Protein AF-0000000079569794 (afdb_homodimer)

Nearest PDB structures (foldseek):
  5x3t-assembly1_H  TM=7.660E-01  e=1.584E-04  Mycobacterium tuberculosis H37Rv
  5k8j-assembly1_B  TM=7.707E-01  e=2.261E-03  Caulobacter vibrioides CB15
  4xgq-assembly2_G  TM=6.512E-01  e=1.766E-03  Mycobacterium tuberculosis H37Rv
  1o4w-assembly1_A-2  TM=5.897E-01  e=1.467E-03  Archaeoglobus fulgidus
  4xgr-assembly1_A  TM=6.894E-01  e=8.281E-03  Mycobacterium tuberculosis H37Rv

Solvent-accessible surface area (backbone atoms only — not comparable to full-atom values): 13847 Å² total; per-residue (Å²): 134,69,36,29,30,43,35,42,68,39,50,39,16,57,71,34,78,87,36,92,48,13,66,38,35,49,57,50,58,72,74,47,70,40,31,30,45,33,33,73,35,46,47,45,40,36,31,51,36,28,64,78,68,42,50,43,56,60,32,26,50,51,46,38,55,52,57,65,36,89,41,39,40,82,42,54,40,68,60,53,55,45,76,53,89,43,75,85,45,86,46,40,84,41,44,64,55,51,48,48,33,51,49,17,47,76,72,65,26,21,20,29,35,83,52,65,68,58,29,68,76,33,65,91,34,33,42,65,62,63,87,120,135,70,37,29,28,44,35,42,67,40,49,39,16,56,71,35,77,87,36,93,48,14,66,39,36,50,57,51,58,72,74,48,74,38,32,28,45,31,33,74,33,46,48,47,40,37,30,51,37,29,63,78,69,42,51,43,57,60,32,25,50,50,46,38,54,53,55,65,37,88,41,39,40,84,43,56,40,66,60,52,56,46,77,53,88,42,75,84,44,85,46,41,83,41,45,64,56,52,47,48,33,50,46,18,47,76,72,65,26,21,20,29,34,81,51,65,67,57,28,67,77,33,64,91,34,33,41,62,62,62,86,118

Radius of gyration: 18.26 Å; Cα contacts (8 Å, |Δi|>4): 468; chains: 2; bounding box: 38×55×42 Å

Structure (mmCIF, N/CA/C/O backbone):
data_AF-0000000079569794-model_v1
#
loop_
_entity.id
_entity.type
_entity.pdbx_description
1 polymer 'Ribonuclease VapC'
#
loop_
_atom_site.group_PDB
_atom_site.id
_atom_site.type_symbol
_atom_site.label_atom_id
_atom_site.label_alt_id
_atom_site.label_comp_id
_atom_site.label_asym_id
_atom_site.label_entity_id
_atom_site.label_seq_id
_atom_site.pdbx_PDB_ins_code
_atom_site.Cartn_x
_atom_site.Cartn_y
_atom_site.Cartn_z
_atom_site.occupancy
_atom_site.B_iso_or_equiv
_atom_site.auth_seq_id
_atom_site.auth_comp_id
_atom_site.auth_asym_id
_atom_site.auth_atom_id
_atom_site.pdbx_PDB_model_num
ATOM 1 N N . MET A 1 1 ? -5.207 12.109 23.047 1 76.62 1 MET A N 1
ATOM 2 C CA . MET A 1 1 ? -5.305 12.828 21.781 1 76.62 1 MET A CA 1
ATOM 3 C C . MET A 1 1 ? -5.281 11.867 20.609 1 76.62 1 MET A C 1
ATOM 5 O O . MET A 1 1 ? -4.633 10.812 20.672 1 76.62 1 MET A O 1
ATOM 9 N N . THR A 1 2 ? -6.141 12.016 19.609 1 91.06 2 THR A N 1
ATOM 10 C CA . THR A 1 2 ? -6.387 11.102 18.5 1 91.06 2 THR A CA 1
ATOM 11 C C . THR A 1 2 ? -5.297 11.234 17.438 1 91.06 2 THR A C 1
ATOM 13 O O . THR A 1 2 ? -4.93 12.352 17.062 1 91.06 2 THR A O 1
ATOM 16 N N . THR A 1 3 ? -4.625 10.188 17.203 1 97.06 3 THR A N 1
ATOM 17 C CA . THR A 1 3 ? -3.607 10.18 16.156 1 97.06 3 THR A CA 1
ATOM 18 C C . THR A 1 3 ? -4.25 10.242 14.773 1 97.06 3 THR A C 1
ATOM 20 O O . THR A 1 3 ? -5.254 9.578 14.516 1 97.06 3 THR A O 1
ATOM 23 N N . ALA A 1 4 ? -3.715 11.062 13.914 1 97.81 4 ALA A N 1
ATOM 24 C CA . ALA A 1 4 ? -4.254 11.227 12.562 1 97.81 4 ALA A CA 1
ATOM 25 C C . ALA A 1 4 ? -3.344 10.578 11.523 1 97.81 4 ALA A C 1
ATOM 27 O O . ALA A 1 4 ? -2.178 10.953 11.391 1 97.81 4 ALA A O 1
ATOM 28 N N . LEU A 1 5 ? -3.869 9.633 10.844 1 98.56 5 LEU A N 1
ATOM 29 C CA . LEU A 1 5 ? -3.162 9.031 9.719 1 98.56 5 LEU A CA 1
ATOM 30 C C . LEU A 1 5 ? -3.199 9.953 8.5 1 98.56 5 LEU A C 1
ATOM 32 O O . LEU A 1 5 ? -4.277 10.352 8.047 1 98.56 5 LEU A O 1
ATOM 36 N N . LEU A 1 6 ? -2 10.32 8.016 1 98.5 6 LEU A N 1
ATOM 37 C CA . LEU A 1 6 ? -1.948 11.188 6.84 1 98.5 6 LEU A CA 1
ATOM 38 C C . LEU A 1 6 ? -2.32 10.414 5.578 1 98.5 6 LEU A C 1
ATOM 40 O O . LEU A 1 6 ? -1.82 9.305 5.352 1 98.5 6 LEU A O 1
ATOM 44 N N . ASP A 1 7 ? -3.219 10.969 4.785 1 98.06 7 ASP A N 1
ATOM 45 C CA . ASP A 1 7 ? -3.287 10.383 3.449 1 98.06 7 ASP A CA 1
ATOM 46 C C . ASP A 1 7 ? -2.119 10.852 2.584 1 98.06 7 ASP A C 1
ATOM 48 O O . ASP A 1 7 ? -1.29 11.648 3.027 1 98.06 7 ASP A O 1
ATOM 52 N N . ALA A 1 8 ? -2.062 10.359 1.368 1 98 8 ALA A N 1
ATOM 53 C CA . ALA A 1 8 ? -0.905 10.594 0.509 1 98 8 ALA A CA 1
ATOM 54 C C . ALA A 1 8 ? -0.766 12.078 0.169 1 98 8 ALA A C 1
ATOM 56 O O . ALA A 1 8 ? 0.329 12.633 0.246 1 98 8 ALA A O 1
ATOM 57 N N . ASN A 1 9 ? -1.883 12.727 -0.151 1 97.38 9 ASN A N 1
ATOM 58 C CA . ASN A 1 9 ? -1.85 14.125 -0.559 1 97.38 9 ASN A CA 1
ATOM 59 C C . ASN A 1 9 ? -1.386 15.031 0.579 1 97.38 9 ASN A C 1
ATOM 61 O O . ASN A 1 9 ? -0.651 15.992 0.353 1 97.38 9 ASN A O 1
ATOM 65 N N . VAL A 1 10 ? -1.808 14.719 1.78 1 97.94 10 VAL A N 1
ATOM 66 C CA . VAL A 1 10 ? -1.383 15.5 2.938 1 97.94 10 VAL A CA 1
ATOM 67 C C . VAL A 1 10 ? 0.115 15.312 3.166 1 97.94 10 VAL A C 1
ATOM 69 O O . VAL A 1 10 ? 0.842 16.281 3.398 1 97.94 10 VAL A O 1
ATOM 72 N N . LEU A 1 11 ? 0.569 14.086 3.092 1 98.44 11 LEU A N 1
ATOM 73 C CA . LEU A 1 11 ? 1.987 13.805 3.285 1 98.44 11 LEU A CA 1
ATOM 74 C C . LEU A 1 11 ? 2.83 14.508 2.227 1 98.44 11 LEU A C 1
ATOM 76 O O . LEU A 1 11 ? 3.855 15.109 2.547 1 98.44 11 LEU A O 1
ATOM 80 N N . ILE A 1 12 ? 2.422 14.422 0.992 1 98.38 12 ILE A N 1
ATOM 81 C CA . ILE A 1 12 ? 3.131 15.086 -0.1 1 98.38 12 ILE A CA 1
ATOM 82 C C . ILE A 1 12 ? 3.107 16.594 0.111 1 98.38 12 ILE A C 1
ATOM 84 O O . ILE A 1 12 ? 4.133 17.266 -0.03 1 98.38 12 ILE A O 1
ATOM 88 N N . ALA A 1 13 ? 1.949 17.141 0.482 1 97.94 13 ALA A N 1
ATOM 89 C CA . ALA A 1 13 ? 1.824 18.562 0.735 1 97.94 13 ALA A CA 1
ATOM 90 C C . ALA A 1 13 ? 2.752 19.016 1.864 1 97.94 13 ALA A C 1
ATOM 92 O O . ALA A 1 13 ? 3.303 20.109 1.829 1 97.94 13 ALA A O 1
ATOM 93 N N . LEU A 1 14 ? 2.932 18.203 2.875 1 96.75 14 LEU A N 1
ATOM 94 C CA . LEU A 1 14 ? 3.764 18.516 4.031 1 96.75 14 LEU A CA 1
ATOM 95 C C . LEU A 1 14 ? 5.238 18.547 3.646 1 96.75 14 LEU A C 1
ATOM 97 O O . LEU A 1 14 ? 6.008 19.344 4.191 1 96.75 14 LEU A O 1
ATOM 101 N N . THR A 1 15 ? 5.613 17.672 2.625 1 96.62 15 THR A N 1
ATOM 102 C CA . THR A 1 15 ? 7.035 17.438 2.406 1 96.62 15 THR A CA 1
ATOM 103 C C . THR A 1 15 ? 7.52 18.172 1.157 1 96.62 15 THR A C 1
ATOM 105 O O . THR A 1 15 ? 8.719 18.422 1.002 1 96.62 15 THR A O 1
ATOM 108 N N . VAL A 1 16 ? 6.613 18.469 0.235 1 95.44 16 VAL A N 1
ATOM 109 C CA . VAL A 1 16 ? 6.945 19.172 -1.007 1 95.44 16 VAL A CA 1
ATOM 110 C C . VAL A 1 16 ? 6.586 20.641 -0.886 1 95.44 16 VAL A C 1
ATOM 112 O O . VAL A 1 16 ? 5.422 21.016 -1.016 1 95.44 16 VAL A O 1
ATOM 115 N N . ILE A 1 17 ? 7.582 21.5 -0.74 1 92.81 17 ILE A N 1
ATOM 116 C CA . ILE A 1 17 ? 7.422 22.906 -0.429 1 92.81 17 ILE A CA 1
ATOM 117 C C . ILE A 1 17 ? 6.652 23.594 -1.552 1 92.81 17 ILE A C 1
ATOM 119 O O . ILE A 1 17 ? 5.844 24.5 -1.299 1 92.81 17 ILE A O 1
ATOM 123 N N . GLU A 1 18 ? 6.816 23.188 -2.818 1 92.31 18 GLU A N 1
ATOM 124 C CA . GLU A 1 18 ? 6.199 23.828 -3.979 1 92.31 18 GLU A CA 1
ATOM 125 C C . GLU A 1 18 ? 4.754 23.375 -4.152 1 92.31 18 GLU A C 1
ATOM 127 O O . GLU A 1 18 ? 4.023 23.906 -4.992 1 92.31 18 GLU A O 1
ATOM 132 N N . HIS A 1 19 ? 4.391 22.453 -3.314 1 92.5 19 HIS A N 1
ATOM 133 C CA . HIS A 1 19 ? 3.027 21.953 -3.42 1 92.5 19 HIS A CA 1
ATOM 134 C C . HIS A 1 19 ? 2.008 23.016 -3.055 1 92.5 19 HIS A C 1
ATOM 136 O O . HIS A 1 19 ? 2.219 23.781 -2.111 1 92.5 19 HIS A O 1
ATOM 142 N N . GLU A 1 20 ? 0.848 23.047 -3.752 1 93.25 20 GLU A N 1
ATOM 143 C CA . GLU A 1 20 ? -0.166 24.094 -3.619 1 93.25 20 GLU A CA 1
ATOM 144 C C . GLU A 1 20 ? -0.729 24.141 -2.201 1 93.25 20 GLU A C 1
ATOM 146 O O . GLU A 1 20 ? -1.088 25.203 -1.704 1 93.25 20 GLU A O 1
ATOM 151 N N . HIS A 1 21 ? -0.76 23.016 -1.502 1 94.56 21 HIS A N 1
ATOM 152 C CA . HIS A 1 21 ? -1.35 22.953 -0.169 1 94.56 21 HIS A CA 1
ATOM 153 C C . HIS A 1 21 ? -0.272 22.844 0.905 1 94.56 21 HIS A C 1
ATOM 155 O O . HIS A 1 21 ? -0.539 22.375 2.014 1 94.56 21 HIS A O 1
ATOM 161 N N . HIS A 1 22 ? 0.907 23.203 0.585 1 95.56 22 HIS A N 1
ATOM 162 C CA . HIS A 1 22 ? 2.008 23.109 1.537 1 95.56 22 HIS A CA 1
ATOM 163 C C . HIS A 1 22 ? 1.74 23.953 2.777 1 95.56 22 HIS A C 1
ATOM 165 O O . HIS A 1 22 ? 1.905 23.484 3.904 1 95.56 22 HIS A O 1
ATOM 171 N N . GLU A 1 23 ? 1.337 25.125 2.576 1 95.5 23 GLU A N 1
ATOM 172 C CA . GLU A 1 23 ? 1.08 26.016 3.701 1 95.5 23 GLU A CA 1
ATOM 173 C C . GLU A 1 23 ? -0.04 25.484 4.59 1 95.5 23 GLU A C 1
ATOM 175 O O . GLU A 1 23 ? 0.062 25.516 5.816 1 95.5 23 GLU A O 1
ATOM 180 N N . ARG A 1 24 ? -1.102 24.969 3.961 1 95.94 24 ARG A N 1
ATOM 181 C CA . ARG A 1 24 ? -2.23 24.406 4.684 1 95.94 24 ARG A CA 1
ATOM 182 C C . ARG A 1 24 ? -1.795 23.203 5.516 1 95.94 24 ARG A C 1
ATOM 184 O O . ARG A 1 24 ? -2.135 23.094 6.695 1 95.94 24 ARG A O 1
ATOM 191 N N . ALA A 1 25 ? -1.027 22.328 4.984 1 96.62 25 ALA A N 1
ATOM 192 C CA . ALA A 1 25 ? -0.547 21.125 5.668 1 96.62 25 ALA A CA 1
ATOM 193 C C . ALA A 1 25 ? 0.448 21.484 6.766 1 96.62 25 ALA A C 1
ATOM 195 O O . ALA A 1 25 ? 0.4 20.922 7.863 1 96.62 25 ALA A O 1
ATOM 196 N N . SER A 1 26 ? 1.292 22.484 6.449 1 95.44 26 SER A N 1
ATOM 197 C CA . SER A 1 26 ? 2.314 22.891 7.402 1 95.44 26 SER A CA 1
ATOM 198 C C . SER A 1 26 ? 1.693 23.578 8.617 1 95.44 26 SER A C 1
ATOM 200 O O . SER A 1 26 ? 2.162 23.391 9.742 1 95.44 26 SER A O 1
ATOM 202 N N . SER A 1 27 ? 0.74 24.344 8.352 1 95.56 27 SER A N 1
ATOM 203 C CA . SER A 1 27 ? 0.036 24.984 9.461 1 95.56 27 SER A CA 1
ATOM 204 C C . SER A 1 27 ? -0.685 23.953 10.328 1 95.56 27 SER A C 1
ATOM 206 O O . SER A 1 27 ? -0.659 24.031 11.555 1 95.56 27 SER A O 1
ATOM 208 N N . TRP A 1 28 ? -1.291 23.016 9.734 1 95.69 28 TRP A N 1
ATOM 209 C CA . TRP A 1 28 ? -2.07 21.984 10.406 1 95.69 28 TRP A CA 1
ATOM 210 C C . TRP A 1 28 ? -1.175 21.109 11.281 1 95.69 28 TRP A C 1
ATOM 212 O O . TRP A 1 28 ? -1.521 20.797 12.422 1 95.69 28 TRP A O 1
ATOM 222 N N . ILE A 1 29 ? 0.012 20.688 10.758 1 94 29 ILE A N 1
ATOM 223 C CA . ILE A 1 29 ? 0.874 19.734 11.438 1 94 29 ILE A CA 1
ATOM 224 C C . ILE A 1 29 ? 1.424 20.344 12.719 1 94 29 ILE A C 1
ATOM 226 O O . ILE A 1 29 ? 1.817 19.625 13.641 1 94 29 ILE A O 1
ATOM 230 N N . THR A 1 30 ? 1.433 21.688 12.805 1 91.44 30 THR A N 1
ATOM 231 C CA . THR A 1 30 ? 1.967 22.391 13.969 1 91.44 30 THR A CA 1
ATOM 232 C C . THR A 1 30 ? 0.994 22.297 15.141 1 91.44 30 THR A C 1
ATOM 234 O O . THR A 1 30 ? 1.385 22.5 16.297 1 91.44 30 THR A O 1
ATOM 237 N N . VAL A 1 31 ? -0.219 22.016 14.867 1 90.12 31 VAL A N 1
ATOM 238 C CA . VAL A 1 31 ? -1.223 22.031 15.93 1 90.12 31 VAL A CA 1
ATOM 239 C C . VAL A 1 31 ? -1.641 20.594 16.266 1 90.12 31 VAL A C 1
ATOM 241 O O . VAL A 1 31 ? -2.432 20.375 17.188 1 90.12 31 VAL A O 1
ATOM 244 N N . VAL A 1 32 ? -1.133 19.703 15.492 1 91.5 32 VAL A N 1
ATOM 245 C CA . VAL A 1 32 ? -1.444 18.297 15.742 1 91.5 32 VAL A CA 1
ATOM 246 C C . VAL A 1 32 ? -0.375 17.688 16.641 1 91.5 32 VAL A C 1
ATOM 248 O O . VAL A 1 32 ? 0.817 17.938 16.469 1 91.5 32 VAL A O 1
ATOM 251 N N . GLU A 1 33 ? -0.77 16.984 17.594 1 90.94 33 GLU A N 1
ATOM 252 C CA . GLU A 1 33 ? 0.187 16.406 18.531 1 90.94 33 GLU A CA 1
ATOM 253 C C . GLU A 1 33 ? 0.806 15.133 17.953 1 90.94 33 GLU A C 1
ATOM 255 O O . GLU A 1 33 ? 2.01 14.906 18.094 1 90.94 33 GLU A O 1
ATOM 260 N N . ARG A 1 34 ? -0.071 14.227 17.422 1 96.75 34 ARG A N 1
ATOM 261 C CA . ARG A 1 34 ? 0.402 12.953 16.891 1 96.75 34 ARG A CA 1
ATOM 262 C C . ARG A 1 34 ? -0.176 12.688 15.508 1 96.75 34 ARG A C 1
ATOM 264 O O . ARG A 1 34 ? -1.338 13 15.242 1 96.75 34 ARG A O 1
ATOM 271 N N . PHE A 1 35 ? 0.641 12.203 14.688 1 98.19 35 PHE A N 1
ATOM 272 C CA . PHE A 1 35 ? 0.2 11.758 13.375 1 98.19 35 PHE A CA 1
ATOM 273 C C . PHE A 1 35 ? 0.878 10.453 12.984 1 98.19 35 PHE A C 1
ATOM 275 O O . PHE A 1 35 ? 1.841 10.031 13.633 1 98.19 35 PHE A O 1
ATOM 282 N N . ALA A 1 36 ? 0.302 9.812 12.023 1 98.75 36 ALA A N 1
ATOM 283 C CA . ALA A 1 36 ? 0.833 8.508 11.625 1 98.75 36 ALA A CA 1
ATOM 284 C C . ALA A 1 36 ? 1.049 8.445 10.117 1 98.75 36 ALA A C 1
ATOM 286 O O . ALA A 1 36 ? 0.393 9.156 9.352 1 98.75 36 ALA A O 1
ATOM 287 N N . VAL A 1 37 ? 1.98 7.73 9.727 1 98.81 37 VAL A N 1
ATOM 288 C CA . VAL A 1 37 ? 2.178 7.316 8.336 1 98.81 37 VAL A CA 1
ATOM 289 C C . VAL A 1 37 ? 2.166 5.793 8.25 1 98.81 37 VAL A C 1
ATOM 291 O O . VAL A 1 37 ? 2.309 5.105 9.258 1 98.81 37 VAL A O 1
ATOM 294 N N . CYS A 1 38 ? 1.893 5.285 7.117 1 98.88 38 CYS A N 1
ATOM 295 C CA . CYS A 1 38 ? 1.892 3.854 6.844 1 98.88 38 CYS A CA 1
ATOM 296 C C . CYS A 1 38 ? 2.518 3.555 5.488 1 98.88 38 CYS A C 1
ATOM 298 O O . CYS A 1 38 ? 2.742 4.465 4.688 1 98.88 38 CYS A O 1
ATOM 300 N N . PRO A 1 39 ? 2.875 2.361 5.195 1 98.88 39 PRO A N 1
ATOM 301 C CA . PRO A 1 39 ? 3.594 2.029 3.963 1 98.88 39 PRO A CA 1
ATOM 302 C C . PRO A 1 39 ? 2.857 2.486 2.707 1 98.88 39 PRO A C 1
ATOM 304 O O . PRO A 1 39 ? 3.486 2.939 1.748 1 98.88 39 PRO A O 1
ATOM 307 N N . ILE A 1 40 ? 1.569 2.418 2.709 1 98.75 40 ILE A N 1
ATOM 308 C CA . ILE A 1 40 ? 0.813 2.811 1.523 1 98.75 40 ILE A CA 1
ATOM 309 C C . ILE A 1 40 ? 1.067 4.285 1.214 1 98.75 40 ILE A C 1
ATOM 311 O O . ILE A 1 40 ? 1.368 4.641 0.072 1 98.75 40 ILE A O 1
ATOM 315 N N . VAL A 1 41 ? 1.069 5.168 2.213 1 98.75 41 VAL A N 1
ATOM 316 C CA . VAL A 1 41 ? 1.228 6.594 1.939 1 98.75 41 VAL A CA 1
ATOM 317 C C . VAL A 1 41 ? 2.709 6.93 1.787 1 98.75 41 VAL A C 1
ATOM 319 O O . VAL A 1 41 ? 3.072 7.824 1.023 1 98.75 41 VAL A O 1
ATOM 322 N N . GLU A 1 42 ? 3.596 6.172 2.51 1 98.75 42 GLU A N 1
ATOM 323 C CA . GLU A 1 42 ? 5.023 6.324 2.252 1 98.75 42 GLU A CA 1
ATOM 324 C C . GLU A 1 42 ? 5.355 6.023 0.793 1 98.75 42 GLU A C 1
ATOM 326 O O . GLU A 1 42 ? 6.105 6.766 0.156 1 98.75 42 GLU A O 1
ATOM 331 N N . GLY A 1 43 ? 4.773 4.941 0.321 1 98.62 43 GLY A N 1
ATOM 332 C CA . GLY A 1 43 ? 5 4.566 -1.065 1 98.62 43 GLY A CA 1
ATOM 333 C C . GLY A 1 43 ? 4.52 5.613 -2.053 1 98.62 43 GLY A C 1
ATOM 334 O O . GLY A 1 43 ? 5.176 5.867 -3.064 1 98.62 43 GLY A O 1
ATOM 335 N N . ALA A 1 44 ? 3.393 6.191 -1.758 1 98.38 44 ALA A N 1
ATOM 336 C CA . ALA A 1 44 ? 2.871 7.254 -2.613 1 98.38 44 ALA A CA 1
ATOM 337 C C . ALA A 1 44 ? 3.838 8.43 -2.672 1 98.38 44 ALA A C 1
ATOM 339 O O . ALA A 1 44 ? 4.082 8.992 -3.744 1 98.38 44 ALA A O 1
ATOM 340 N N . LEU A 1 45 ? 4.379 8.789 -1.563 1 98.44 45 LEU A N 1
ATOM 341 C CA . LEU A 1 45 ? 5.352 9.875 -1.522 1 98.44 45 LEU A CA 1
ATOM 342 C C . LEU A 1 45 ? 6.59 9.523 -2.346 1 98.44 45 LEU A C 1
ATOM 344 O O . LEU A 1 45 ? 7.039 10.328 -3.166 1 98.44 45 LEU A O 1
ATOM 348 N N . VAL A 1 46 ? 7.117 8.312 -2.172 1 98.5 46 VAL A N 1
ATOM 349 C CA . VAL A 1 46 ? 8.312 7.891 -2.887 1 98.5 46 VAL A CA 1
ATOM 350 C C . VAL A 1 46 ? 8.047 7.891 -4.391 1 98.5 46 VAL A C 1
ATOM 352 O O . VAL A 1 46 ? 8.844 8.422 -5.168 1 98.5 46 VAL A O 1
ATOM 355 N N . ARG A 1 47 ? 6.93 7.348 -4.797 1 98.31 47 ARG A N 1
ATOM 356 C CA . ARG A 1 47 ? 6.586 7.328 -6.215 1 98.31 47 ARG A CA 1
ATOM 357 C C . ARG A 1 47 ? 6.484 8.742 -6.773 1 98.31 47 ARG A C 1
ATOM 359 O O . ARG A 1 47 ? 6.965 9.016 -7.875 1 98.31 47 ARG A O 1
ATOM 366 N N . PHE A 1 48 ? 5.828 9.594 -6.031 1 98 48 PHE A N 1
ATOM 367 C CA . PHE A 1 48 ? 5.699 10.984 -6.453 1 98 48 PHE A CA 1
ATOM 368 C C . PHE A 1 48 ? 7.07 11.625 -6.656 1 98 48 PHE A C 1
ATOM 370 O O . PHE A 1 48 ? 7.336 12.211 -7.703 1 98 48 PHE A O 1
ATOM 377 N N . LEU A 1 49 ? 7.926 11.477 -5.715 1 97.75 49 LEU A N 1
ATOM 378 C CA . LEU A 1 49 ? 9.234 12.117 -5.742 1 97.75 49 LEU A CA 1
ATOM 379 C C . LEU A 1 49 ? 10.086 11.562 -6.879 1 97.75 49 LEU A C 1
ATOM 381 O O . LEU A 1 49 ? 10.742 12.32 -7.598 1 97.75 49 LEU A O 1
ATOM 385 N N . VAL A 1 50 ? 10.031 10.273 -7.062 1 97.75 50 VAL A N 1
ATOM 386 C CA . VAL A 1 50 ? 10.781 9.656 -8.148 1 97.75 50 VAL A CA 1
ATOM 387 C C . VAL A 1 50 ? 10.227 10.117 -9.492 1 97.75 50 VAL A C 1
ATOM 389 O O . VAL A 1 50 ? 10.992 10.383 -10.422 1 97.75 50 VAL A O 1
ATOM 392 N N . ARG A 1 51 ? 8.961 10.25 -9.562 1 97.44 51 ARG A N 1
ATOM 393 C CA . ARG A 1 51 ? 8.312 10.68 -10.789 1 97.44 51 ARG A CA 1
ATOM 394 C C . ARG A 1 51 ? 8.758 12.094 -11.172 1 97.44 51 ARG A C 1
ATOM 396 O O . ARG A 1 51 ? 8.914 12.398 -12.359 1 97.44 51 ARG A O 1
ATOM 403 N N . VAL A 1 52 ? 8.977 12.969 -10.227 1 96.5 52 VAL A N 1
ATOM 404 C CA . VAL A 1 52 ? 9.305 14.367 -10.523 1 96.5 52 VAL A CA 1
ATOM 405 C C . VAL A 1 52 ? 10.82 14.539 -10.578 1 96.5 52 VAL A C 1
ATOM 407 O O . VAL A 1 52 ? 11.32 15.664 -10.578 1 96.5 52 VAL A O 1
ATOM 410 N N . GLY A 1 53 ? 11.602 13.445 -10.422 1 95.62 53 GLY A N 1
ATOM 411 C CA . GLY A 1 53 ? 13.016 13.508 -10.758 1 95.62 53 GLY A CA 1
ATOM 412 C C . GLY A 1 53 ? 13.922 13.25 -9.57 1 95.62 53 GLY A C 1
ATOM 413 O O . GLY A 1 53 ? 15.148 13.227 -9.703 1 95.62 53 GLY A O 1
ATOM 414 N N . GLU A 1 54 ? 13.344 13.016 -8.414 1 96.06 54 GLU A N 1
ATOM 415 C CA . GLU A 1 54 ? 14.156 12.688 -7.246 1 96.06 54 GLU A CA 1
ATOM 416 C C . GLU A 1 54 ? 14.648 11.242 -7.305 1 96.06 54 GLU A C 1
ATOM 418 O O . GLU A 1 54 ? 14.008 10.383 -7.902 1 96.06 54 GLU A O 1
ATOM 423 N N . SER A 1 55 ? 15.805 11.023 -6.73 1 95.69 55 SER A N 1
ATOM 424 C CA . SER A 1 55 ? 16.297 9.648 -6.625 1 95.69 55 SER A CA 1
ATOM 425 C C . SER A 1 55 ? 15.5 8.867 -5.578 1 95.69 55 SER A C 1
ATOM 427 O O . SER A 1 55 ? 14.969 9.453 -4.637 1 95.69 55 SER A O 1
ATOM 429 N N . ALA A 1 56 ? 15.453 7.598 -5.727 1 95.56 56 ALA A N 1
ATOM 430 C CA . ALA A 1 56 ? 14.789 6.75 -4.742 1 95.56 56 ALA A CA 1
ATOM 431 C C . ALA A 1 56 ? 15.453 6.875 -3.373 1 95.56 56 ALA A C 1
ATOM 433 O O . ALA A 1 56 ? 14.773 6.855 -2.342 1 95.56 56 ALA A O 1
ATOM 434 N N . ASP A 1 57 ? 16.75 7.027 -3.398 1 94.31 57 ASP A N 1
ATOM 435 C CA . ASP A 1 57 ? 17.5 7.184 -2.154 1 94.31 57 ASP A CA 1
ATOM 436 C C . ASP A 1 57 ? 17.094 8.461 -1.422 1 94.31 57 ASP A C 1
ATOM 438 O O . ASP A 1 57 ? 16.859 8.438 -0.21 1 94.31 57 ASP A O 1
ATOM 442 N N . SER A 1 58 ? 17.031 9.523 -2.113 1 95.75 58 SER A N 1
ATOM 443 C CA . SER A 1 58 ? 16.594 10.789 -1.518 1 95.75 58 SER A CA 1
ATOM 444 C C . SER A 1 58 ? 15.164 10.703 -1.022 1 95.75 58 SER A C 1
ATOM 446 O O . SER A 1 58 ? 14.82 11.273 0.018 1 95.75 58 SER A O 1
ATOM 448 N N . ALA A 1 59 ? 14.352 10.023 -1.762 1 97.5 59 ALA A N 1
ATOM 449 C CA . ALA A 1 59 ? 12.953 9.859 -1.386 1 97.5 59 ALA A CA 1
ATOM 450 C C . ALA A 1 59 ? 12.82 9.07 -0.088 1 97.5 59 ALA A C 1
ATOM 452 O O . ALA A 1 59 ? 12.055 9.445 0.8 1 97.5 59 ALA A O 1
ATOM 453 N N . THR A 1 60 ? 13.586 7.996 0.043 1 97.31 60 THR A N 1
ATOM 454 C CA . THR A 1 60 ? 13.516 7.18 1.252 1 97.31 60 THR A CA 1
ATOM 455 C C . THR A 1 60 ? 14.094 7.938 2.445 1 97.31 60 THR A C 1
ATOM 457 O O . THR A 1 60 ? 13.633 7.766 3.576 1 97.31 60 THR A O 1
ATOM 460 N N . ALA A 1 61 ? 15.078 8.766 2.219 1 97.19 61 ALA A N 1
ATOM 461 C CA . ALA A 1 61 ? 15.625 9.609 3.279 1 97.19 61 ALA A CA 1
ATOM 462 C C . ALA A 1 61 ? 14.562 10.57 3.807 1 97.19 61 ALA A C 1
ATOM 464 O O . ALA A 1 61 ? 14.508 10.844 5.008 1 97.19 61 ALA A O 1
ATOM 465 N N . LEU A 1 62 ? 13.773 11.102 2.902 1 97.75 62 LEU A N 1
ATOM 466 C CA . LEU A 1 62 ? 12.703 12 3.314 1 97.75 62 LEU A CA 1
ATOM 467 C C . LEU A 1 62 ? 11.664 11.258 4.152 1 97.75 62 LEU A C 1
ATOM 469 O O . LEU A 1 62 ? 11.164 11.797 5.141 1 97.75 62 LEU A O 1
ATOM 473 N N . VAL A 1 63 ? 11.359 10.031 3.756 1 98.5 63 VAL A N 1
ATOM 474 C CA . VAL A 1 63 ? 10.438 9.211 4.531 1 98.5 63 VAL A CA 1
ATOM 475 C C . VAL A 1 63 ? 10.992 8.992 5.938 1 98.5 63 VAL A C 1
ATOM 477 O O . VAL A 1 63 ? 10.258 9.117 6.922 1 98.5 63 VAL A O 1
ATOM 480 N N . ARG A 1 64 ? 12.242 8.695 6.039 1 97.94 64 ARG A N 1
ATOM 481 C CA . ARG A 1 64 ? 12.891 8.508 7.332 1 97.94 64 ARG A CA 1
ATOM 482 C C . ARG A 1 64 ? 12.812 9.781 8.172 1 97.94 64 ARG A C 1
ATOM 484 O O . ARG A 1 64 ? 12.57 9.719 9.383 1 97.94 64 ARG A O 1
ATOM 491 N N . ALA A 1 65 ? 13.039 10.891 7.535 1 97.56 65 ALA A N 1
ATOM 492 C CA . ALA A 1 65 ? 12.977 12.172 8.234 1 97.56 65 ALA A CA 1
ATOM 493 C C . ALA A 1 65 ? 11.586 12.414 8.805 1 97.56 65 ALA A C 1
ATOM 495 O O . ALA A 1 65 ? 11.453 12.93 9.922 1 97.56 65 ALA A O 1
ATOM 496 N N . VAL A 1 66 ? 10.586 12.078 8.062 1 97.62 66 VAL A N 1
ATOM 497 C CA . VAL A 1 66 ? 9.211 12.227 8.531 1 97.62 66 VAL A CA 1
ATOM 498 C C . VAL A 1 66 ? 8.977 11.328 9.734 1 97.62 66 VAL A C 1
ATOM 500 O O . VAL A 1 66 ? 8.43 11.766 10.75 1 97.62 66 VAL A O 1
ATOM 503 N N . ARG A 1 67 ? 9.43 10.102 9.641 1 97.44 67 ARG A N 1
ATOM 504 C CA . ARG A 1 67 ? 9.219 9.125 10.703 1 97.44 67 ARG A CA 1
ATOM 505 C C . ARG A 1 67 ? 9.984 9.508 11.969 1 97.44 67 ARG A C 1
ATOM 507 O O . ARG A 1 67 ? 9.586 9.148 13.078 1 97.44 67 ARG A O 1
ATOM 514 N N . ASP A 1 68 ? 11.023 10.195 11.781 1 95.75 68 ASP A N 1
ATOM 515 C CA . ASP A 1 68 ? 11.867 10.578 12.906 1 95.75 68 ASP A CA 1
ATOM 516 C C . ASP A 1 68 ? 11.273 11.773 13.656 1 95.75 68 ASP A C 1
ATOM 518 O O . ASP A 1 68 ? 11.727 12.109 14.75 1 95.75 68 ASP A O 1
ATOM 522 N N . HIS A 1 69 ? 10.289 12.383 13.094 1 94 69 HIS A N 1
ATOM 523 C CA . HIS A 1 69 ? 9.578 13.438 13.805 1 94 69 HIS A CA 1
ATOM 524 C C . HIS A 1 69 ? 8.953 12.914 15.086 1 94 69 HIS A C 1
ATOM 526 O O . HIS A 1 69 ? 8.297 11.867 15.086 1 94 69 HIS A O 1
ATOM 532 N N . PRO A 1 70 ? 9.18 13.539 16.234 1 92.94 70 PRO A N 1
ATOM 533 C CA . PRO A 1 70 ? 8.727 13.039 17.531 1 92.94 70 PRO A CA 1
ATOM 534 C C . PRO A 1 70 ? 7.223 12.781 17.578 1 92.94 70 PRO A C 1
ATOM 536 O O . PRO A 1 70 ? 6.762 11.914 18.328 1 92.94 70 PRO A O 1
ATOM 539 N N . GLY A 1 71 ? 6.414 13.438 16.812 1 95 71 GLY A N 1
ATOM 540 C CA . GLY A 1 71 ? 4.973 13.25 16.828 1 95 71 GLY A CA 1
ATOM 541 C C . GLY A 1 71 ? 4.496 12.219 15.812 1 95 71 GLY A C 1
ATOM 542 O O . GLY A 1 71 ? 3.299 11.938 15.727 1 95 71 GLY A O 1
ATOM 543 N N . CYS A 1 72 ? 5.414 11.594 15.18 1 97.88 72 CYS A N 1
ATOM 544 C CA . CYS A 1 72 ? 5.047 10.664 14.117 1 97.88 72 CYS A CA 1
ATOM 545 C C . CYS A 1 72 ? 5.031 9.234 14.625 1 97.88 72 CYS A C 1
ATOM 547 O O . CYS A 1 72 ? 5.918 8.828 15.375 1 97.88 72 CYS A O 1
ATOM 549 N N . GLU A 1 73 ? 4.047 8.484 14.242 1 98.19 73 GLU A N 1
ATOM 550 C CA . GLU A 1 73 ? 3.949 7.047 14.469 1 98.19 73 GLU A CA 1
ATOM 551 C C . GLU A 1 73 ? 3.91 6.285 13.148 1 98.19 73 GLU A C 1
ATOM 553 O O . GLU A 1 73 ? 3.316 6.75 12.172 1 98.19 73 GLU A O 1
ATOM 558 N N . PHE A 1 74 ? 4.543 5.176 13.203 1 98.62 74 PHE A N 1
ATOM 559 C CA . PHE A 1 74 ? 4.43 4.262 12.07 1 98.62 74 PHE A CA 1
ATOM 560 C C . PHE A 1 74 ? 3.348 3.221 12.32 1 98.62 74 PHE A C 1
ATOM 562 O O . PHE A 1 74 ? 3.396 2.49 13.312 1 98.62 74 PHE A O 1
ATOM 569 N N . TRP A 1 75 ? 2.354 3.203 11.469 1 98.75 75 TRP A N 1
ATOM 570 C CA . TRP A 1 75 ? 1.315 2.178 11.492 1 98.75 75 TRP A CA 1
ATOM 571 C C . TRP A 1 75 ? 1.482 1.209 10.328 1 98.75 75 TRP A C 1
ATOM 573 O O . TRP A 1 75 ? 1.37 1.602 9.164 1 98.75 75 TRP A O 1
ATOM 583 N N . ALA A 1 76 ? 1.768 -0.074 10.633 1 98.75 76 ALA A N 1
ATOM 584 C CA . ALA A 1 76 ? 1.755 -1.084 9.578 1 98.75 76 ALA A CA 1
ATOM 585 C C . ALA A 1 76 ? 0.391 -1.15 8.898 1 98.75 76 ALA A C 1
ATOM 587 O O . ALA A 1 76 ? -0.643 -0.971 9.547 1 98.75 76 ALA A O 1
ATOM 588 N N . ASP A 1 77 ? 0.394 -1.339 7.559 1 98.69 77 ASP A N 1
ATOM 589 C CA . ASP A 1 77 ? -0.861 -1.724 6.922 1 98.69 77 ASP A CA 1
ATOM 590 C C . ASP A 1 77 ? -1.269 -3.141 7.32 1 98.69 77 ASP A C 1
ATOM 592 O O . ASP A 1 77 ? -0.938 -4.105 6.629 1 98.69 77 ASP A O 1
ATOM 596 N N . SER A 1 78 ? -2.053 -3.215 8.391 1 98.38 78 SER A N 1
ATOM 597 C CA . SER A 1 78 ? -2.23 -4.512 9.031 1 98.38 78 SER A CA 1
ATOM 598 C C . SER A 1 78 ? -3.656 -5.023 8.859 1 98.38 78 SER A C 1
ATOM 600 O O . SER A 1 78 ? -3.992 -6.109 9.336 1 98.38 78 SER A O 1
ATOM 602 N N . VAL A 1 79 ? -4.477 -4.211 8.211 1 98.31 79 VAL A N 1
ATOM 603 C CA . VAL A 1 79 ? -5.859 -4.609 7.969 1 98.31 79 VAL A CA 1
ATOM 604 C C . VAL A 1 79 ? -6.008 -5.109 6.535 1 98.31 79 VAL A C 1
ATOM 606 O O . VAL A 1 79 ? -5.578 -4.441 5.59 1 98.31 79 VAL A O 1
ATOM 609 N N . SER A 1 80 ? -6.559 -6.281 6.379 1 98.69 80 SER A N 1
ATOM 610 C CA . SER A 1 80 ? -6.824 -6.793 5.039 1 98.69 80 SER A CA 1
ATOM 611 C C . SER A 1 80 ? -7.988 -6.055 4.387 1 98.69 80 SER A C 1
ATOM 613 O O . SER A 1 80 ? -8.969 -5.719 5.055 1 98.69 80 SER A O 1
ATOM 615 N N . TYR A 1 81 ? -7.863 -5.824 3.09 1 98.38 81 TYR A N 1
ATOM 616 C CA . TYR A 1 81 ? -8.992 -5.277 2.342 1 98.38 81 TYR A CA 1
ATOM 617 C C . TYR A 1 81 ? -10.227 -6.16 2.49 1 98.38 81 TYR A C 1
ATOM 619 O O . TYR A 1 81 ? -11.352 -5.672 2.451 1 98.38 81 TYR A O 1
ATOM 627 N N . GLY A 1 82 ? -10 -7.438 2.699 1 97.56 82 GLY A N 1
ATOM 628 C CA . GLY A 1 82 ? -11.094 -8.383 2.85 1 97.56 82 GLY A CA 1
ATOM 629 C C . GLY A 1 82 ? -11.891 -8.18 4.121 1 97.56 82 GLY A C 1
ATOM 630 O O . GLY A 1 82 ? -13 -8.688 4.254 1 97.56 82 GLY A O 1
ATOM 631 N N . ASP A 1 83 ? -11.359 -7.449 5.051 1 96.62 83 ASP A N 1
ATOM 632 C CA . ASP A 1 83 ? -12 -7.258 6.348 1 96.62 83 ASP A CA 1
ATOM 633 C C . ASP A 1 83 ? -12.648 -5.879 6.441 1 96.62 83 ASP A C 1
ATOM 635 O O . ASP A 1 83 ? -13.188 -5.508 7.488 1 96.62 83 ASP A O 1
ATOM 639 N N . LEU A 1 84 ? -12.562 -5.098 5.387 1 94.75 84 LEU A N 1
ATOM 640 C CA . LEU A 1 84 ? -13.07 -3.732 5.406 1 94.75 84 LEU A CA 1
ATOM 641 C C . LEU A 1 84 ? -14.445 -3.654 4.75 1 94.75 84 LEU A C 1
ATOM 643 O O . LEU A 1 84 ? -14.766 -4.461 3.877 1 94.75 84 LEU A O 1
ATOM 647 N N . ASP A 1 85 ? -15.188 -2.717 5.266 1 89.56 85 ASP A N 1
ATOM 648 C CA . ASP A 1 85 ? -16.438 -2.348 4.609 1 89.56 85 ASP A CA 1
ATOM 649 C C . ASP A 1 85 ? -16.203 -1.236 3.584 1 89.56 85 ASP A C 1
ATOM 651 O O . ASP A 1 85 ? -16.047 -0.072 3.951 1 89.56 85 ASP A O 1
ATOM 655 N N . LEU A 1 86 ? -16.25 -1.669 2.32 1 88.69 86 LEU A N 1
ATOM 656 C CA . LEU A 1 86 ? -15.953 -0.702 1.269 1 88.69 86 LEU A CA 1
ATOM 657 C C . LEU A 1 86 ? -17.203 -0.374 0.467 1 88.69 86 LEU A C 1
ATOM 659 O O . LEU A 1 86 ? -17.125 0.011 -0.702 1 88.69 86 LEU A O 1
ATOM 663 N N . ARG A 1 87 ? -18.375 -0.473 1.03 1 80.56 87 ARG A N 1
ATOM 664 C CA . ARG A 1 87 ? -19.641 -0.272 0.33 1 80.56 87 ARG A CA 1
ATOM 665 C C . ARG A 1 87 ? -19.781 1.171 -0.141 1 80.56 87 ARG A C 1
ATOM 667 O O . ARG A 1 87 ? -20.516 1.451 -1.089 1 80.56 87 ARG A O 1
ATOM 674 N N . SER A 1 88 ? -19.109 2.07 0.488 1 80.62 88 SER A N 1
ATOM 675 C CA . SER A 1 88 ? -19.219 3.482 0.136 1 80.62 88 SER A CA 1
ATOM 676 C C . SER A 1 88 ? -18.344 3.828 -1.062 1 80.62 88 SER A C 1
ATOM 678 O O . SER A 1 88 ? -18.453 4.914 -1.629 1 80.62 88 SER A O 1
ATOM 680 N N . VAL A 1 89 ? -17.516 2.889 -1.498 1 90.12 89 VAL A N 1
ATOM 681 C CA . VAL A 1 89 ? -16.609 3.111 -2.619 1 90.12 89 VAL A CA 1
ATOM 682 C C . VAL A 1 89 ? -17.391 3.082 -3.93 1 90.12 89 VAL A C 1
ATOM 684 O O . VAL A 1 89 ? -18.047 2.092 -4.246 1 90.12 89 VAL A O 1
ATOM 687 N N . ARG A 1 90 ? -17.312 4.203 -4.668 1 87.25 90 ARG A N 1
ATOM 688 C CA . ARG A 1 90 ? -18.062 4.332 -5.91 1 87.25 90 ARG A CA 1
ATOM 689 C C . ARG A 1 90 ? -17.156 4.133 -7.121 1 87.25 90 ARG A C 1
ATOM 691 O O . ARG A 1 90 ? -17.641 3.857 -8.227 1 87.25 90 ARG A O 1
ATOM 698 N N . GLY A 1 91 ? -15.883 4.348 -6.945 1 91.56 91 GLY A N 1
ATOM 699 C CA . GLY A 1 91 ? -14.906 4.191 -8.008 1 91.56 91 GLY A CA 1
ATOM 700 C C . GLY A 1 91 ? -13.531 3.807 -7.496 1 91.56 91 GLY A C 1
ATOM 701 O O . GLY A 1 91 ? -13.25 3.912 -6.297 1 91.56 91 GLY A O 1
ATOM 702 N N . HIS A 1 92 ? -12.695 3.416 -8.438 1 92.75 92 HIS A N 1
ATOM 703 C CA . HIS A 1 92 ? -11.398 2.848 -8.086 1 92.75 92 HIS A CA 1
ATOM 704 C C . HIS A 1 92 ? -10.5 3.889 -7.422 1 92.75 92 HIS A C 1
ATOM 706 O O . HIS A 1 92 ? -9.609 3.539 -6.645 1 92.75 92 HIS A O 1
ATOM 712 N N . ARG A 1 93 ? -10.844 5.164 -7.613 1 92.38 93 ARG A N 1
ATOM 713 C CA . ARG A 1 93 ? -10.008 6.227 -7.059 1 92.38 93 ARG A CA 1
ATOM 714 C C . ARG A 1 93 ? -10.25 6.379 -5.559 1 92.38 93 ARG A C 1
ATOM 716 O O . ARG A 1 93 ? -9.43 6.977 -4.855 1 92.38 93 ARG A O 1
ATOM 723 N N . GLN A 1 94 ? -11.328 5.867 -5.035 1 93.44 94 GLN A N 1
ATOM 724 C CA . GLN A 1 94 ? -11.688 6.016 -3.627 1 93.44 94 GLN A CA 1
ATOM 725 C C . GLN A 1 94 ? -11.211 4.816 -2.812 1 93.44 94 GLN A C 1
ATOM 727 O O . GLN A 1 94 ? -11.273 4.828 -1.581 1 93.44 94 GLN A O 1
ATOM 732 N N . VAL A 1 95 ? -10.68 3.824 -3.455 1 96.56 95 VAL A N 1
ATOM 733 C CA . VAL A 1 95 ? -10.359 2.553 -2.812 1 96.56 95 VAL A CA 1
ATOM 734 C C . VAL A 1 95 ? -9.297 2.77 -1.738 1 96.56 95 VAL A C 1
ATOM 736 O O . VAL A 1 95 ? -9.469 2.342 -0.595 1 96.56 95 VAL A O 1
ATOM 739 N N . THR A 1 96 ? -8.258 3.516 -2.094 1 96.88 96 THR A N 1
ATOM 740 C CA . THR A 1 96 ? -7.156 3.699 -1.159 1 96.88 96 THR A CA 1
ATOM 741 C C . THR A 1 96 ? -7.59 4.559 0.025 1 96.88 96 THR A C 1
ATOM 743 O O . THR A 1 96 ? -7.242 4.266 1.171 1 96.88 96 THR A O 1
ATOM 746 N N . ASP A 1 97 ? -8.398 5.477 -0.259 1 95.06 97 ASP A N 1
ATOM 747 C CA . ASP A 1 97 ? -8.891 6.344 0.808 1 95.06 97 ASP A CA 1
ATOM 748 C C . ASP A 1 97 ? -9.773 5.57 1.782 1 95.06 97 ASP A C 1
ATOM 750 O O . ASP A 1 97 ? -9.703 5.777 2.996 1 95.06 97 ASP A O 1
ATOM 754 N N . ALA A 1 98 ? -10.594 4.781 1.224 1 95.5 98 ALA A N 1
ATOM 755 C CA . ALA A 1 98 ? -11.453 3.949 2.066 1 95.5 98 ALA A CA 1
ATOM 756 C C . ALA A 1 98 ? -10.617 3.02 2.943 1 95.5 98 ALA A C 1
ATOM 758 O O . ALA A 1 98 ? -10.914 2.842 4.129 1 95.5 98 ALA A O 1
ATOM 759 N N . TYR A 1 99 ? -9.594 2.494 2.383 1 97.75 99 TYR A N 1
ATOM 760 C CA . TYR A 1 99 ? -8.711 1.63 3.158 1 97.75 99 TYR A CA 1
ATOM 761 C C . TYR A 1 99 ? -8.062 2.398 4.305 1 97.75 99 TYR A C 1
ATOM 763 O O . TYR A 1 99 ? -8.062 1.935 5.449 1 97.75 99 TYR A O 1
ATOM 771 N N . LEU A 1 100 ? -7.5 3.549 3.977 1 97.94 100 LEU A N 1
ATOM 772 C CA . LEU A 1 100 ? -6.812 4.359 4.977 1 97.94 100 LEU A CA 1
ATOM 773 C C . LEU A 1 100 ? -7.762 4.762 6.098 1 97.94 100 LEU A C 1
ATOM 775 O O . LEU A 1 100 ? -7.367 4.809 7.266 1 97.94 100 LEU A O 1
ATOM 779 N N . THR A 1 101 ? -8.992 5.047 5.734 1 96.81 101 THR A N 1
ATOM 780 C CA . THR A 1 101 ? -10.008 5.352 6.738 1 96.81 101 THR A CA 1
ATOM 781 C C . THR A 1 101 ? -10.242 4.152 7.652 1 96.81 101 THR A C 1
ATOM 783 O O . THR A 1 101 ? -10.312 4.297 8.875 1 96.81 101 THR A O 1
ATOM 786 N N . GLY A 1 102 ? -10.367 2.984 7.035 1 96.69 102 GLY A N 1
ATOM 787 C CA . GLY A 1 102 ? -10.531 1.763 7.809 1 96.69 102 GLY A CA 1
ATOM 788 C C . GLY A 1 102 ? -9.352 1.464 8.711 1 96.69 102 GLY A C 1
ATOM 789 O O . GLY A 1 102 ? -9.531 1.068 9.867 1 96.69 102 GLY A O 1
ATOM 790 N N . LEU A 1 103 ? -8.133 1.637 8.195 1 98.06 103 LEU A N 1
ATOM 791 C CA . LEU A 1 103 ? -6.938 1.415 9 1 98.06 103 LEU A CA 1
ATOM 792 C C . LEU A 1 103 ? -6.891 2.373 10.18 1 98.06 103 LEU A C 1
ATOM 794 O O . LEU A 1 103 ? -6.609 1.96 11.312 1 98.06 103 LEU A O 1
ATOM 798 N N . ALA A 1 104 ? -7.137 3.672 9.898 1 97.69 104 ALA A N 1
ATOM 799 C CA . ALA A 1 104 ? -7.145 4.664 10.969 1 97.69 104 ALA A CA 1
ATOM 800 C C . ALA A 1 104 ? -8.141 4.289 12.055 1 97.69 104 ALA A C 1
ATOM 802 O O . ALA A 1 104 ? -7.816 4.332 13.25 1 97.69 104 ALA A O 1
ATOM 803 N N . ARG A 1 105 ? -9.305 3.83 11.664 1 96.44 105 ARG A N 1
ATOM 804 C CA . ARG A 1 105 ? -10.328 3.42 12.617 1 96.44 105 ARG A CA 1
ATOM 805 C C . ARG A 1 105 ? -9.852 2.232 13.453 1 96.44 105 ARG A C 1
ATOM 807 O O . ARG A 1 105 ? -10.023 2.217 14.672 1 96.44 105 ARG A O 1
ATOM 814 N N . ALA A 1 106 ? -9.289 1.286 12.828 1 96.88 106 ALA A N 1
ATOM 815 C CA . ALA A 1 106 ? -8.805 0.088 13.508 1 96.88 106 ALA A CA 1
ATOM 816 C C . ALA A 1 106 ? -7.727 0.438 14.531 1 96.88 106 ALA A C 1
ATOM 818 O O . ALA A 1 106 ? -7.598 -0.233 15.555 1 96.88 106 ALA A O 1
ATOM 819 N N . MET A 1 107 ? -7.004 1.502 14.273 1 97.31 107 MET A N 1
ATOM 820 C CA . MET A 1 107 ? -5.91 1.919 15.148 1 97.31 107 MET A CA 1
ATOM 821 C C . MET A 1 107 ? -6.395 2.93 16.188 1 97.31 107 MET A C 1
ATOM 823 O O . MET A 1 107 ? -5.602 3.434 16.984 1 97.31 107 MET A O 1
ATOM 827 N N . GLY A 1 108 ? -7.703 3.227 16.141 1 96.5 108 GLY A N 1
ATOM 828 C CA . GLY A 1 108 ? -8.281 4.172 17.078 1 96.5 108 GLY A CA 1
ATOM 829 C C . GLY A 1 108 ? -8.008 5.617 16.719 1 96.5 108 GLY A C 1
ATOM 830 O O . GLY A 1 108 ? -8.07 6.5 17.578 1 96.5 108 GLY A O 1
ATOM 831 N N . GLY A 1 109 ? -7.637 5.859 15.469 1 97.25 109 GLY A N 1
ATOM 832 C CA . GLY A 1 109 ? -7.359 7.203 14.992 1 97.25 109 GLY A CA 1
ATOM 833 C C . GLY A 1 109 ? -8.344 7.676 13.938 1 97.25 109 GLY A C 1
ATOM 834 O O . GLY A 1 109 ? -9.461 7.172 13.852 1 97.25 109 GLY A O 1
ATOM 835 N N . VAL A 1 110 ? -7.922 8.711 13.219 1 97.12 110 VAL A N 1
ATOM 836 C CA . VAL A 1 110 ? -8.711 9.273 12.125 1 97.12 110 VAL A CA 1
ATOM 837 C C . VAL A 1 110 ? -7.816 9.5 10.906 1 97.12 110 VAL A C 1
ATOM 839 O O . VAL A 1 110 ? -6.59 9.523 11.023 1 97.12 110 VAL A O 1
ATOM 842 N N . LEU A 1 111 ? -8.453 9.594 9.773 1 97.69 111 LEU A N 1
ATOM 843 C CA . LEU A 1 111 ? -7.727 9.914 8.555 1 97.69 111 LEU A CA 1
ATOM 844 C C . LEU A 1 111 ? -7.664 11.422 8.336 1 97.69 111 LEU A C 1
ATOM 846 O O . LEU A 1 111 ? -8.695 12.102 8.359 1 97.69 111 LEU A O 1
ATOM 850 N N . ALA A 1 112 ? -6.457 11.945 8.211 1 98.06 112 ALA A N 1
ATOM 851 C CA . ALA A 1 112 ? -6.273 13.344 7.828 1 98.06 112 ALA A CA 1
ATOM 852 C C . ALA A 1 112 ? -6.207 13.492 6.309 1 98.06 112 ALA A C 1
ATOM 854 O O . ALA A 1 112 ? -5.387 12.852 5.652 1 98.06 112 ALA A O 1
ATOM 855 N N . THR A 1 113 ? -7.031 14.336 5.758 1 97.5 113 THR A N 1
ATOM 856 C CA . THR A 1 113 ? -7.117 14.484 4.309 1 97.5 113 THR A CA 1
ATOM 857 C C . THR A 1 113 ? -7.426 15.93 3.928 1 97.5 113 THR A C 1
ATOM 859 O O . THR A 1 113 ? -7.84 16.719 4.773 1 97.5 113 THR A O 1
ATOM 862 N N . LEU A 1 114 ? -7.129 16.25 2.684 1 96.25 114 LEU A N 1
ATOM 863 C CA . LEU A 1 114 ? -7.484 17.531 2.098 1 96.25 114 LEU A CA 1
ATOM 864 C C . LEU A 1 114 ? -8.766 17.422 1.275 1 96.25 114 LEU A C 1
ATOM 866 O O . LEU A 1 114 ? -9.305 18.438 0.823 1 96.25 114 LEU A O 1
ATOM 870 N N . ASP A 1 115 ? -9.281 16.203 1.141 1 93.25 115 ASP A N 1
ATOM 871 C CA . ASP A 1 115 ? -10.398 15.938 0.238 1 93.25 115 ASP A CA 1
ATOM 872 C C . ASP A 1 115 ? -11.734 16.078 0.963 1 93.25 115 ASP A C 1
ATOM 874 O O . ASP A 1 115 ? -12.086 15.242 1.795 1 93.25 115 ASP A O 1
ATOM 878 N N . GLU A 1 116 ? -12.547 16.969 0.563 1 92.69 116 GLU A N 1
ATOM 879 C CA . GLU A 1 116 ? -13.844 17.219 1.189 1 92.69 116 GLU A CA 1
ATOM 880 C C . GLU A 1 116 ? -14.812 16.062 0.941 1 92.69 116 GLU A C 1
ATOM 882 O O . GLU A 1 116 ? -15.664 15.781 1.781 1 92.69 116 GLU A O 1
ATOM 887 N N . GLY A 1 117 ? -14.672 15.461 -0.178 1 90.25 117 GLY A N 1
ATOM 888 C CA . GLY A 1 117 ? -15.523 14.328 -0.497 1 90.25 117 GLY A CA 1
ATOM 889 C C . GLY A 1 117 ? -15.336 13.156 0.445 1 90.25 117 GLY A C 1
ATOM 890 O O . GLY A 1 117 ? -16.312 12.562 0.917 1 90.25 117 GLY A O 1
ATOM 891 N N . ILE A 1 118 ? -14.109 12.898 0.768 1 89.88 118 ILE A N 1
ATOM 892 C CA . ILE A 1 118 ? -13.797 11.82 1.706 1 89.88 118 ILE A CA 1
ATOM 893 C C . ILE A 1 118 ? -14.32 12.188 3.096 1 89.88 118 ILE A C 1
ATOM 895 O O . ILE A 1 118 ? -14.914 11.344 3.777 1 89.88 118 ILE A O 1
ATOM 899 N N . ALA A 1 119 ? -14.133 13.391 3.486 1 91.38 119 ALA A N 1
ATOM 900 C CA . ALA A 1 119 ? -14.578 13.844 4.801 1 91.38 119 ALA A CA 1
ATOM 901 C C . ALA A 1 119 ? -16.094 13.711 4.941 1 91.38 119 ALA A C 1
ATOM 903 O O . ALA A 1 119 ? -16.594 13.32 6 1 91.38 119 ALA A O 1
ATOM 904 N N . ALA A 1 120 ? -16.766 14 3.895 1 89.56 120 ALA A N 1
ATOM 905 C CA . ALA A 1 120 ? -18.234 13.914 3.906 1 89.56 120 ALA A CA 1
ATOM 906 C C . ALA A 1 120 ? -18.688 12.461 3.992 1 89.56 120 ALA A C 1
ATOM 908 O O . ALA A 1 120 ? -19.703 12.164 4.633 1 89.56 120 ALA A O 1
ATOM 909 N N . ALA A 1 121 ? -17.922 11.594 3.363 1 87.44 121 ALA A N 1
ATOM 910 C CA . ALA A 1 121 ? -18.297 10.188 3.293 1 87.44 121 ALA A CA 1
ATOM 911 C C . ALA A 1 121 ? -18.031 9.484 4.621 1 87.44 121 ALA A C 1
ATOM 913 O O . ALA A 1 121 ? -18.703 8.508 4.957 1 87.44 121 ALA A O 1
ATOM 914 N N . TYR A 1 122 ? -17.047 10.055 5.383 1 90.06 122 TYR A N 1
ATOM 915 C CA . TYR A 1 122 ? -16.656 9.422 6.637 1 90.06 122 TYR A CA 1
ATOM 916 C C . TYR A 1 122 ? -16.531 10.453 7.754 1 90.06 122 TYR A C 1
ATOM 918 O O . TYR A 1 122 ? -15.477 10.602 8.367 1 90.06 122 TYR A O 1
ATOM 926 N N . PRO A 1 123 ? -17.531 11.086 8.172 1 86.5 123 PRO A N 1
ATOM 927 C CA . PRO A 1 123 ? -17.484 12.234 9.078 1 86.5 123 PRO A CA 1
ATOM 928 C C . PRO A 1 123 ? -16.906 11.883 10.445 1 86.5 123 PRO A C 1
ATOM 930 O O . PRO A 1 123 ? -16.281 12.719 11.094 1 86.5 123 PRO A O 1
ATOM 933 N N . ASP A 1 124 ? -16.984 10.641 10.867 1 89.56 124 ASP A N 1
ATOM 934 C CA . ASP A 1 124 ? -16.562 10.289 12.219 1 89.56 124 ASP A CA 1
ATOM 935 C C . ASP A 1 124 ? -15.148 9.711 12.203 1 89.56 124 ASP A C 1
ATOM 937 O O . ASP A 1 124 ? -14.578 9.438 13.266 1 89.56 124 ASP A O 1
ATOM 941 N N . SER A 1 125 ? -14.633 9.547 11.023 1 92.25 125 SER A N 1
ATOM 942 C CA . SER A 1 125 ? -13.367 8.82 10.945 1 92.25 125 SER A CA 1
ATOM 943 C C . SER A 1 125 ? -12.328 9.602 10.141 1 92.25 125 SER A C 1
ATOM 945 O O . SER A 1 125 ? -11.25 9.086 9.836 1 92.25 125 SER A O 1
ATOM 947 N N . VAL A 1 126 ? -12.734 10.844 9.797 1 92.62 126 VAL A N 1
ATOM 948 C CA . VAL A 1 126 ? -11.859 11.625 8.93 1 92.62 126 VAL A CA 1
ATOM 949 C C . VAL A 1 126 ? -11.727 13.047 9.484 1 92.62 126 VAL A C 1
ATOM 951 O O . VAL A 1 126 ? -12.703 13.617 9.977 1 92.62 126 VAL A O 1
ATOM 954 N N . ALA A 1 127 ? -10.547 13.562 9.461 1 93.25 127 ALA A N 1
ATOM 955 C CA . ALA A 1 127 ? -10.25 14.953 9.805 1 93.25 127 ALA A CA 1
ATOM 956 C C . ALA A 1 127 ? -9.828 15.742 8.57 1 93.25 127 ALA A C 1
ATOM 958 O O . ALA A 1 127 ? -8.766 15.484 7.992 1 93.25 127 ALA A O 1
ATOM 959 N N . LEU A 1 128 ? -10.711 16.625 8.188 1 94.56 128 LEU A N 1
ATOM 960 C CA . LEU A 1 128 ? -10.375 17.531 7.094 1 94.56 128 LEU A CA 1
ATOM 961 C C . LEU A 1 128 ? -9.422 18.625 7.57 1 94.56 128 LEU A C 1
ATOM 963 O O . LEU A 1 128 ? -9.664 19.25 8.602 1 94.56 128 LEU A O 1
ATOM 967 N N . LEU A 1 129 ? -8.312 18.75 6.844 1 95.44 129 LEU A N 1
ATOM 968 C CA . LEU A 1 129 ? -7.422 19.859 7.199 1 95.44 129 LEU A CA 1
ATOM 969 C C . LEU A 1 129 ? -8.125 21.203 7.051 1 95.44 129 LEU A C 1
ATOM 971 O O . LEU A 1 129 ? -8.75 21.469 6.023 1 95.44 129 LEU A O 1
ATOM 975 N N . PRO A 1 130 ? -8.086 21.969 8.047 1 92.75 130 PRO A N 1
ATOM 976 C CA . PRO A 1 130 ? -8.734 23.281 7.957 1 92.75 130 PRO A CA 1
ATOM 977 C C . PRO A 1 130 ? -8.078 24.203 6.934 1 92.75 130 PRO A C 1
ATOM 979 O O . PRO A 1 130 ? -6.879 24.062 6.656 1 92.75 130 PRO A O 1
ATOM 982 N N . PRO A 1 131 ? -8.93 25.047 6.254 1 88.5 131 PRO A N 1
ATOM 983 C CA . PRO A 1 131 ? -8.328 26.016 5.344 1 88.5 131 PRO A CA 1
ATOM 984 C C . PRO A 1 131 ? -7.402 27 6.059 1 88.5 131 PRO A C 1
ATOM 986 O O . PRO A 1 131 ? -7.477 27.156 7.281 1 88.5 131 PRO A O 1
ATOM 989 N N . VAL A 1 132 ? -6.363 27.469 5.316 1 85.06 132 VAL A N 1
ATOM 990 C CA . VAL A 1 132 ? -5.48 28.5 5.859 1 85.06 132 VAL A CA 1
ATOM 991 C C . VAL A 1 132 ? -5.902 29.875 5.348 1 85.06 132 VAL A C 1
ATOM 993 O O . VAL A 1 132 ? -6.414 30 4.23 1 85.06 132 VAL A O 1
ATOM 996 N N . MET B 1 1 ? 9.68 -24.734 3.492 1 76.75 1 MET B N 1
ATOM 997 C CA . MET B 1 1 ? 9.32 -24.25 2.162 1 76.75 1 MET B CA 1
ATOM 998 C C . MET B 1 1 ? 9.102 -22.734 2.174 1 76.75 1 MET B C 1
ATOM 1000 O O . MET B 1 1 ? 8.648 -22.188 3.176 1 76.75 1 MET B O 1
ATOM 1004 N N . THR B 1 2 ? 9.625 -22 1.219 1 91 2 THR B N 1
ATOM 1005 C CA . THR B 1 2 ? 9.68 -20.547 1.163 1 91 2 THR B CA 1
ATOM 1006 C C . THR B 1 2 ? 8.336 -19.969 0.707 1 91 2 THR B C 1
ATOM 1008 O O . THR B 1 2 ? 7.75 -20.453 -0.263 1 91 2 THR B O 1
ATOM 1011 N N . THR B 1 3 ? 7.754 -19.188 1.521 1 97.06 3 THR B N 1
ATOM 1012 C CA . THR B 1 3 ? 6.508 -18.531 1.164 1 97.06 3 THR B CA 1
ATOM 1013 C C . THR B 1 3 ? 6.746 -17.453 0.102 1 97.06 3 THR B C 1
ATOM 1015 O O . THR B 1 3 ? 7.723 -16.703 0.177 1 97.06 3 THR B O 1
ATOM 1018 N N . ALA B 1 4 ? 5.91 -17.422 -0.89 1 97.75 4 ALA B N 1
ATOM 1019 C CA . ALA B 1 4 ? 6.047 -16.453 -1.976 1 97.75 4 ALA B CA 1
ATOM 1020 C C . ALA B 1 4 ? 4.98 -15.367 -1.876 1 97.75 4 ALA B C 1
ATOM 1022 O O . ALA B 1 4 ?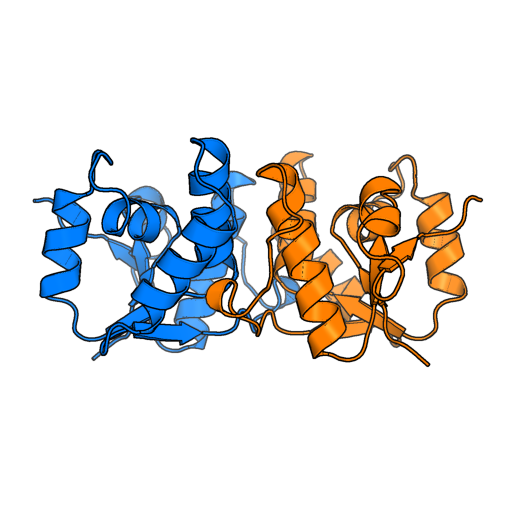 3.783 -15.648 -1.928 1 97.75 4 ALA B O 1
ATOM 1023 N N . LEU B 1 5 ? 5.41 -14.172 -1.727 1 98.56 5 LEU B N 1
ATOM 1024 C CA . LEU B 1 5 ? 4.508 -13.031 -1.78 1 98.56 5 LEU B CA 1
ATOM 1025 C C . LEU B 1 5 ? 4.109 -12.719 -3.219 1 98.56 5 LEU B C 1
ATOM 1027 O O . LEU B 1 5 ? 4.969 -12.516 -4.078 1 98.56 5 LEU B O 1
ATOM 1031 N N . LEU B 1 6 ? 2.791 -12.727 -3.467 1 98.5 6 LEU B N 1
ATOM 1032 C CA . LEU B 1 6 ? 2.322 -12.43 -4.812 1 98.5 6 LEU B CA 1
ATOM 1033 C C . LEU B 1 6 ? 2.436 -10.938 -5.105 1 98.5 6 LEU B C 1
ATOM 1035 O O . LEU B 1 6 ? 2.037 -10.102 -4.285 1 98.5 6 LEU B O 1
ATOM 1039 N N . ASP B 1 7 ? 3.01 -10.594 -6.258 1 98.06 7 ASP B N 1
ATOM 1040 C CA . ASP B 1 7 ? 2.791 -9.211 -6.652 1 98.06 7 ASP B CA 1
ATOM 1041 C C . ASP B 1 7 ? 1.385 -9.008 -7.219 1 98.06 7 ASP B C 1
ATOM 1043 O O . ASP B 1 7 ? 0.611 -9.969 -7.316 1 98.06 7 ASP B O 1
ATOM 1047 N N . ALA B 1 8 ? 1.067 -7.789 -7.574 1 98 8 ALA B N 1
ATOM 1048 C CA . ALA B 1 8 ? -0.297 -7.445 -7.969 1 98 8 ALA B CA 1
ATOM 1049 C C . ALA B 1 8 ? -0.703 -8.18 -9.242 1 98 8 ALA B C 1
ATOM 1051 O O . ALA B 1 8 ? -1.799 -8.742 -9.32 1 98 8 ALA B O 1
ATOM 1052 N N . ASN B 1 9 ? 0.201 -8.227 -10.219 1 97.38 9 ASN B N 1
ATOM 1053 C CA . ASN B 1 9 ? -0.116 -8.844 -11.508 1 97.38 9 ASN B CA 1
ATOM 1054 C C . ASN B 1 9 ? -0.367 -10.344 -11.367 1 97.38 9 ASN B C 1
ATOM 1056 O O . ASN B 1 9 ? -1.246 -10.891 -12.031 1 97.38 9 ASN B O 1
ATOM 1060 N N . VAL B 1 10 ? 0.394 -10.984 -10.516 1 97.94 10 VAL B N 1
ATOM 1061 C CA . VAL B 1 10 ? 0.198 -12.414 -10.281 1 97.94 10 VAL B CA 1
ATOM 1062 C C . VAL B 1 10 ? -1.149 -12.641 -9.602 1 97.94 10 VAL B C 1
ATOM 1064 O O . VAL B 1 10 ? -1.902 -13.539 -9.992 1 97.94 10 VAL B O 1
ATOM 1067 N N . LEU B 1 11 ? -1.451 -11.844 -8.602 1 98.44 11 LEU B N 1
ATOM 1068 C CA . LEU B 1 11 ? -2.721 -11.977 -7.898 1 98.44 11 LEU B CA 1
ATOM 1069 C C . LEU B 1 11 ? -3.896 -11.75 -8.844 1 98.44 11 LEU B C 1
ATOM 1071 O O . LEU B 1 11 ? -4.867 -12.516 -8.828 1 98.44 11 LEU B O 1
ATOM 1075 N N . ILE B 1 12 ? -3.82 -10.711 -9.641 1 98.38 12 ILE B N 1
ATOM 1076 C CA . ILE B 1 12 ? -4.867 -10.414 -10.609 1 98.38 12 ILE B CA 1
ATOM 1077 C C . ILE B 1 12 ? -4.98 -11.562 -11.617 1 98.38 12 ILE B C 1
ATOM 1079 O O . ILE B 1 12 ? -6.082 -12.016 -11.922 1 98.38 12 ILE B O 1
ATOM 1083 N N . ALA B 1 13 ? -3.842 -12.047 -12.109 1 98 13 ALA B N 1
ATOM 1084 C CA . ALA B 1 13 ? -3.836 -13.164 -13.055 1 98 13 ALA B CA 1
ATOM 1085 C C . ALA B 1 13 ? -4.477 -14.406 -12.453 1 98 13 ALA B C 1
ATOM 1087 O O . ALA B 1 13 ? -5.156 -15.164 -13.148 1 98 13 ALA B O 1
ATOM 1088 N N . LEU B 1 14 ? -4.277 -14.648 -11.172 1 96.75 14 LEU B N 1
ATOM 1089 C CA . LEU B 1 14 ? -4.805 -15.82 -10.477 1 96.75 14 LEU B CA 1
ATOM 1090 C C . LEU B 1 14 ? -6.324 -15.742 -10.352 1 96.75 14 LEU B C 1
ATOM 1092 O O . LEU B 1 14 ? -7.008 -16.766 -10.414 1 96.75 14 LEU B O 1
ATOM 1096 N N . THR B 1 15 ? -6.844 -14.453 -10.227 1 96.62 15 THR B N 1
ATOM 1097 C CA . THR B 1 15 ? -8.234 -14.312 -9.805 1 96.62 15 THR B CA 1
ATOM 1098 C C . THR B 1 15 ? -9.117 -13.922 -10.984 1 96.62 15 THR B C 1
ATOM 1100 O O . THR B 1 15 ? -10.336 -14.125 -10.953 1 96.62 15 THR B O 1
ATOM 1103 N N . VAL B 1 16 ? -8.531 -13.312 -12.008 1 95.56 16 VAL B N 1
ATOM 1104 C CA . VAL B 1 16 ? -9.266 -12.883 -13.195 1 95.56 16 VAL B CA 1
ATOM 1105 C C . VAL B 1 16 ? -9.086 -13.898 -14.312 1 95.56 16 VAL B C 1
ATOM 1107 O O . VAL B 1 16 ? -8.047 -13.914 -14.992 1 95.56 16 VAL B O 1
ATOM 1110 N N . ILE B 1 17 ? -10.094 -14.68 -14.594 1 93 17 ILE B N 1
ATOM 1111 C CA . ILE B 1 17 ? -10.039 -15.82 -15.492 1 93 17 ILE B CA 1
ATOM 1112 C C . ILE B 1 17 ? -9.688 -15.352 -16.906 1 93 17 ILE B C 1
ATOM 1114 O O . ILE B 1 17 ? -8.969 -16.031 -17.641 1 93 17 ILE B O 1
ATOM 1118 N N . GLU B 1 18 ? -10.141 -14.156 -17.328 1 92.62 18 GLU B N 1
ATOM 1119 C CA . GLU B 1 18 ? -9.938 -13.641 -18.672 1 92.62 18 GLU B CA 1
ATOM 1120 C C . GLU B 1 18 ? -8.547 -13.031 -18.828 1 92.62 18 GLU B C 1
ATOM 1122 O O . GLU B 1 18 ? -8.141 -12.664 -19.938 1 92.62 18 GLU B O 1
ATOM 1127 N N . HIS B 1 19 ? -7.859 -13.008 -17.734 1 92.69 19 HIS B N 1
ATOM 1128 C CA . HIS B 1 19 ? -6.523 -12.43 -17.797 1 92.69 19 HIS B CA 1
ATOM 1129 C C . HIS B 1 19 ? -5.586 -13.281 -18.641 1 92.69 19 HIS B C 1
ATOM 1131 O O . HIS B 1 19 ? -5.633 -14.516 -18.578 1 92.69 19 HIS B O 1
ATOM 1137 N N . GLU B 1 20 ? -4.66 -12.648 -19.391 1 93.44 20 GLU B N 1
ATOM 1138 C CA . GLU B 1 20 ? -3.787 -13.305 -20.359 1 93.44 20 GLU B CA 1
ATOM 1139 C C . GLU B 1 20 ? -2.877 -14.32 -19.672 1 93.44 20 GLU B C 1
ATOM 1141 O O . GLU B 1 20 ? -2.527 -15.344 -20.266 1 93.44 20 GLU B O 1
ATOM 1146 N N . HIS B 1 21 ? -2.523 -14.102 -18.422 1 94.69 21 HIS B N 1
ATOM 1147 C CA . HIS B 1 21 ? -1.594 -14.969 -17.719 1 94.69 21 HIS B CA 1
ATOM 1148 C C . HIS B 1 21 ? -2.322 -15.844 -16.688 1 94.69 21 HIS B C 1
ATOM 1150 O O . HIS B 1 21 ? -1.713 -16.328 -15.742 1 94.69 21 HIS B O 1
ATOM 1156 N N . HIS B 1 22 ? -3.578 -15.984 -16.844 1 95.69 22 HIS B N 1
ATOM 1157 C CA . HIS B 1 22 ? -4.363 -16.766 -15.891 1 95.69 22 HIS B CA 1
ATOM 1158 C C . HIS B 1 22 ? -3.879 -18.219 -15.844 1 95.69 22 HIS B C 1
ATOM 1160 O O . HIS B 1 22 ? -3.674 -18.766 -14.758 1 95.69 22 HIS B O 1
ATOM 1166 N N . GLU B 1 23 ? -3.691 -18.781 -16.938 1 95.56 23 GLU B N 1
ATOM 1167 C CA . GLU B 1 23 ? -3.256 -20.172 -17 1 95.56 23 GLU B CA 1
ATOM 1168 C C . GLU B 1 23 ? -1.882 -20.344 -16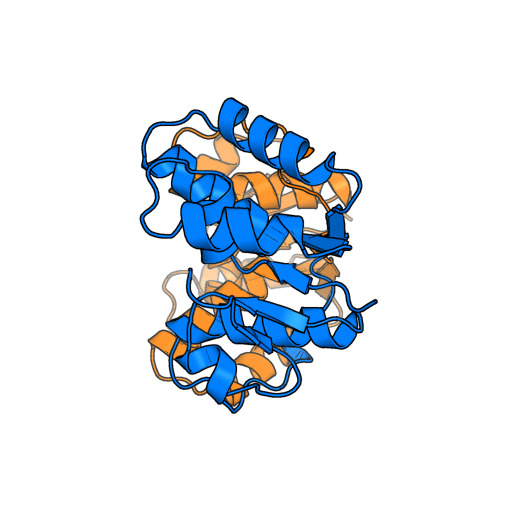.344 1 95.56 23 GLU B C 1
ATOM 1170 O O . GLU B 1 23 ? -1.655 -21.297 -15.602 1 95.56 23 GLU B O 1
ATOM 1175 N N . ARG B 1 24 ? -0.979 -19.406 -16.641 1 96.06 24 ARG B N 1
ATOM 1176 C CA . ARG B 1 24 ? 0.364 -19.438 -16.078 1 96.06 24 ARG B CA 1
ATOM 1177 C C . ARG B 1 24 ? 0.316 -19.328 -14.555 1 96.06 24 ARG B C 1
ATOM 1179 O O . ARG B 1 24 ? 0.97 -20.094 -13.844 1 96.06 24 ARG B O 1
ATOM 1186 N N . ALA B 1 25 ? -0.452 -18.453 -14.023 1 96.62 25 ALA B N 1
ATOM 1187 C CA . ALA B 1 25 ? -0.581 -18.234 -12.578 1 96.62 25 ALA B CA 1
ATOM 1188 C C . ALA B 1 25 ? -1.283 -19.406 -11.914 1 96.62 25 ALA B C 1
ATOM 1190 O O . ALA B 1 25 ? -0.875 -19.859 -10.836 1 96.62 25 ALA B O 1
ATOM 1191 N N . SER B 1 26 ? -2.299 -19.938 -12.625 1 95.5 26 SER B N 1
ATOM 1192 C CA . SER B 1 26 ? -3.072 -21.047 -12.078 1 95.5 26 SER B CA 1
ATOM 1193 C C . SER B 1 26 ? -2.24 -22.312 -12.008 1 95.5 26 SER B C 1
ATOM 1195 O O . SER B 1 26 ? -2.365 -23.094 -11.062 1 95.5 26 SER B O 1
ATOM 1197 N N . SER B 1 27 ? -1.499 -22.5 -13 1 95.56 27 SER B N 1
ATOM 1198 C CA . SER B 1 27 ? -0.611 -23.656 -12.984 1 95.56 27 SER B CA 1
ATOM 1199 C C . SER B 1 27 ? 0.435 -23.547 -11.883 1 95.56 27 SER B C 1
ATOM 1201 O O . SER B 1 27 ? 0.728 -24.516 -11.188 1 95.56 27 SER B O 1
ATOM 1203 N N . TRP B 1 28 ? 0.981 -22.406 -11.703 1 95.69 28 TRP B N 1
ATOM 1204 C CA . TRP B 1 28 ? 2.031 -22.141 -10.727 1 95.69 28 TRP B CA 1
ATOM 1205 C C . TRP B 1 28 ? 1.514 -22.328 -9.305 1 95.69 28 TRP B C 1
ATOM 1207 O O . TRP B 1 28 ? 2.184 -22.938 -8.469 1 95.69 28 TRP B O 1
ATOM 1217 N N . ILE B 1 29 ? 0.291 -21.828 -9 1 94.06 29 ILE B N 1
ATOM 1218 C CA . ILE B 1 29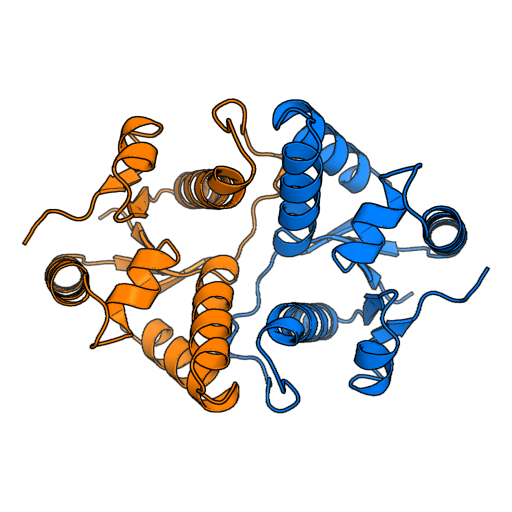 ? -0.234 -21.812 -7.641 1 94.06 29 ILE B CA 1
ATOM 1219 C C . ILE B 1 29 ? -0.497 -23.234 -7.172 1 94.06 29 ILE B C 1
ATOM 1221 O O . ILE B 1 29 ? -0.541 -23.5 -5.973 1 94.06 29 ILE B O 1
ATOM 1225 N N . THR B 1 30 ? -0.643 -24.172 -8.125 1 91.44 30 THR B N 1
ATOM 1226 C CA . THR B 1 30 ? -0.932 -25.562 -7.793 1 91.44 30 THR B CA 1
ATOM 1227 C C . THR B 1 30 ? 0.319 -26.266 -7.273 1 91.44 30 THR B C 1
ATOM 1229 O O . THR B 1 30 ? 0.225 -27.312 -6.613 1 91.44 30 THR B O 1
ATOM 1232 N N . VAL B 1 31 ? 1.44 -25.734 -7.539 1 90.12 31 VAL B N 1
ATOM 1233 C CA . VAL B 1 31 ? 2.678 -26.406 -7.172 1 90.12 31 VAL B CA 1
ATOM 1234 C C . VAL B 1 31 ? 3.346 -25.672 -6.008 1 90.12 31 VAL B C 1
ATOM 1236 O O . VAL B 1 31 ? 4.379 -26.109 -5.5 1 90.12 31 VAL B O 1
ATOM 1239 N N . VAL B 1 32 ? 2.764 -24.578 -5.672 1 91.44 32 VAL B N 1
ATOM 1240 C CA . VAL B 1 32 ? 3.301 -23.797 -4.559 1 91.44 32 VAL B CA 1
ATOM 1241 C C . VAL B 1 32 ? 2.598 -24.203 -3.264 1 91.44 32 VAL B C 1
ATOM 1243 O O . VAL B 1 32 ? 1.379 -24.391 -3.246 1 91.44 32 VAL B O 1
ATOM 1246 N N . GLU B 1 33 ? 3.322 -24.406 -2.27 1 90.88 33 GLU B N 1
ATOM 1247 C CA . GLU B 1 33 ? 2.732 -24.828 -1.003 1 90.88 33 GLU B CA 1
ATOM 1248 C C . GLU B 1 33 ? 2.154 -23.641 -0.239 1 90.88 33 GLU B C 1
ATOM 1250 O O . GLU B 1 33 ? 1.07 -23.734 0.34 1 90.88 33 GLU B O 1
ATOM 1255 N N . ARG B 1 34 ? 2.961 -22.547 -0.135 1 96.69 34 ARG B N 1
ATOM 1256 C CA . ARG B 1 34 ? 2.533 -21.375 0.621 1 96.69 34 ARG B CA 1
ATOM 1257 C C . ARG B 1 34 ? 2.75 -20.094 -0.182 1 96.69 34 ARG B C 1
ATOM 1259 O O . ARG B 1 34 ? 3.75 -19.969 -0.889 1 96.69 34 ARG B O 1
ATOM 1266 N N . PHE B 1 35 ? 1.81 -19.266 -0.109 1 98.19 35 PHE B N 1
ATOM 1267 C CA . PHE B 1 35 ? 1.936 -17.938 -0.698 1 98.19 35 PHE B CA 1
ATOM 1268 C C . PHE B 1 35 ? 1.346 -16.891 0.224 1 98.19 35 PHE B C 1
ATOM 1270 O O . PHE B 1 35 ? 0.65 -17.203 1.188 1 98.19 35 PHE B O 1
ATOM 1277 N N . ALA B 1 36 ? 1.712 -15.672 -0.037 1 98.75 36 ALA B N 1
ATOM 1278 C CA . ALA B 1 36 ? 1.259 -14.594 0.835 1 98.75 36 ALA B CA 1
ATOM 1279 C C . ALA B 1 36 ? 0.659 -13.445 0.024 1 98.75 36 ALA B C 1
ATOM 1281 O O . ALA B 1 36 ? 0.995 -13.266 -1.149 1 98.75 36 ALA B O 1
ATOM 1282 N N . VAL B 1 37 ? -0.247 -12.797 0.566 1 98.81 37 VAL B N 1
ATOM 1283 C CA . VAL B 1 37 ? -0.754 -11.523 0.081 1 98.81 37 VAL B CA 1
ATOM 1284 C C . VAL B 1 37 ? -0.578 -10.453 1.158 1 98.81 37 VAL B C 1
ATOM 1286 O O . VAL B 1 37 ? -0.358 -10.773 2.328 1 98.81 37 VAL B O 1
ATOM 1289 N N . CYS B 1 38 ? -0.555 -9.242 0.773 1 98.88 38 CYS B N 1
ATOM 1290 C CA . CYS B 1 38 ? -0.45 -8.102 1.676 1 98.88 38 CYS B CA 1
ATOM 1291 C C . CYS B 1 38 ? -1.372 -6.973 1.236 1 98.88 38 CYS B C 1
ATOM 1293 O O . CYS B 1 38 ? -1.908 -7 0.127 1 98.88 38 CYS B O 1
ATOM 1295 N N . PRO B 1 39 ? -1.644 -6.023 2.043 1 98.88 39 PRO B N 1
ATOM 1296 C CA . PRO B 1 39 ? -2.621 -4.98 1.73 1 98.88 39 PRO B CA 1
ATOM 1297 C C . PRO B 1 39 ? -2.305 -4.246 0.429 1 98.88 39 PRO B C 1
ATOM 1299 O O . PRO B 1 39 ? -3.217 -3.904 -0.329 1 98.88 39 PRO B O 1
ATOM 1302 N N . ILE B 1 40 ? -1.066 -4.035 0.139 1 98.75 40 ILE B N 1
ATOM 1303 C CA . ILE B 1 40 ? -0.705 -3.316 -1.077 1 98.75 40 ILE B CA 1
ATOM 1304 C C . ILE B 1 40 ? -1.209 -4.082 -2.299 1 98.75 40 ILE B C 1
ATOM 1306 O O . ILE B 1 40 ? -1.845 -3.502 -3.184 1 98.75 40 ILE B O 1
ATOM 1310 N N . VAL B 1 41 ? -1.056 -5.402 -2.346 1 98.75 41 VAL B N 1
ATOM 1311 C CA . VAL B 1 41 ? -1.454 -6.152 -3.533 1 98.75 41 VAL B CA 1
ATOM 1312 C C . VAL B 1 41 ? -2.953 -6.438 -3.484 1 98.75 41 VAL B C 1
ATOM 1314 O O . VAL B 1 41 ? -3.613 -6.5 -4.523 1 98.75 41 VAL B O 1
ATOM 1317 N N . GLU B 1 42 ? -3.516 -6.598 -2.244 1 98.75 42 GLU B N 1
ATOM 1318 C CA . GLU B 1 42 ? -4.969 -6.68 -2.139 1 98.75 42 GLU B CA 1
ATOM 1319 C C . GLU B 1 42 ? -5.637 -5.438 -2.719 1 98.75 42 GLU B C 1
ATOM 1321 O O . GLU B 1 42 ? -6.613 -5.543 -3.463 1 98.75 42 GLU B O 1
ATOM 1326 N N . GLY B 1 43 ? -5.074 -4.309 -2.344 1 98.56 43 GLY B N 1
ATOM 1327 C CA . GLY B 1 43 ? -5.617 -3.057 -2.852 1 98.56 43 GLY B CA 1
ATOM 1328 C C . GLY B 1 43 ? -5.551 -2.947 -4.363 1 98.56 43 GLY B C 1
ATOM 1329 O O . GLY B 1 43 ? -6.48 -2.439 -4.996 1 98.56 43 GLY B O 1
ATOM 1330 N N . ALA B 1 44 ? -4.465 -3.402 -4.918 1 98.38 44 ALA B N 1
ATOM 1331 C CA . ALA B 1 44 ? -4.328 -3.395 -6.371 1 98.38 44 ALA B CA 1
ATOM 1332 C C . ALA B 1 44 ? -5.414 -4.242 -7.027 1 98.38 44 ALA B C 1
ATOM 1334 O O . ALA B 1 44 ? -6.004 -3.836 -8.031 1 98.38 44 ALA B O 1
ATOM 1335 N N . LEU B 1 45 ? -5.676 -5.367 -6.469 1 98.44 45 LEU B N 1
ATOM 1336 C CA . LEU B 1 45 ? -6.73 -6.227 -6.996 1 98.44 45 LEU B CA 1
ATOM 1337 C C . LEU B 1 45 ? -8.086 -5.535 -6.906 1 98.44 45 LEU B C 1
ATOM 1339 O O . LEU B 1 45 ? -8.836 -5.504 -7.887 1 98.44 45 LEU B O 1
ATOM 1343 N N . VAL B 1 46 ? -8.406 -4.941 -5.766 1 98.5 46 VAL B N 1
ATOM 1344 C CA . VAL B 1 46 ? -9.688 -4.281 -5.562 1 98.5 46 VAL B CA 1
ATOM 1345 C C . VAL B 1 46 ? -9.836 -3.123 -6.547 1 98.5 46 VAL B C 1
ATOM 1347 O O . VAL B 1 46 ? -10.867 -2.988 -7.207 1 98.5 46 VAL B O 1
ATOM 1350 N N . ARG B 1 47 ? -8.797 -2.324 -6.684 1 98.31 47 ARG B N 1
ATOM 1351 C CA . ARG B 1 47 ? -8.852 -1.209 -7.625 1 98.31 47 ARG B CA 1
ATOM 1352 C C . ARG B 1 47 ? -9.07 -1.704 -9.047 1 98.31 47 ARG B C 1
ATOM 1354 O O . ARG B 1 47 ? -9.859 -1.119 -9.797 1 98.31 47 ARG B O 1
ATOM 1361 N N . PHE B 1 48 ? -8.359 -2.736 -9.406 1 98 48 PHE B N 1
ATOM 1362 C CA . PHE B 1 48 ? -8.516 -3.312 -10.742 1 98 48 PHE B CA 1
ATOM 1363 C C . PHE B 1 48 ? -9.953 -3.748 -10.969 1 98 48 PHE B C 1
ATOM 1365 O O . PHE B 1 48 ? -10.562 -3.387 -11.977 1 98 48 PHE B O 1
ATOM 1372 N N . LEU B 1 49 ? -10.508 -4.461 -10.07 1 97.81 49 LEU B N 1
ATOM 1373 C CA . LEU B 1 49 ? -11.844 -5.02 -10.211 1 97.81 49 LEU B CA 1
ATOM 1374 C C . LEU B 1 49 ? -12.898 -3.914 -10.258 1 97.81 49 LEU B C 1
ATOM 1376 O O . LEU B 1 49 ? -13.812 -3.957 -11.086 1 97.81 49 LEU B O 1
ATOM 1380 N N . VAL B 1 50 ? -12.727 -2.93 -9.43 1 97.75 50 VAL B N 1
ATOM 1381 C CA . VAL B 1 50 ? -13.656 -1.808 -9.43 1 97.75 50 VAL B CA 1
ATOM 1382 C C . VAL B 1 50 ? -13.547 -1.04 -10.742 1 97.75 50 VAL B C 1
ATOM 1384 O O . VAL B 1 50 ? -14.555 -0.613 -11.305 1 97.75 50 VAL B O 1
ATOM 1387 N N . ARG B 1 51 ? -12.367 -0.916 -11.219 1 97.44 51 ARG B N 1
A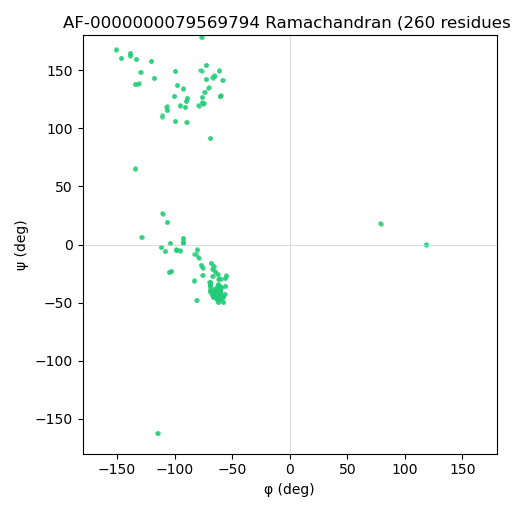TOM 1388 C CA . ARG B 1 51 ? -12.133 -0.2 -12.469 1 97.44 51 ARG B CA 1
ATOM 1389 C C . ARG B 1 51 ? -12.828 -0.887 -13.641 1 97.44 51 ARG B C 1
ATOM 1391 O O . ARG B 1 51 ? -13.328 -0.221 -14.547 1 97.44 51 ARG B O 1
ATOM 1398 N N . VAL B 1 52 ? -12.898 -2.201 -13.656 1 96.5 52 VAL B N 1
ATOM 1399 C CA . VAL B 1 52 ? -13.453 -2.932 -14.789 1 96.5 52 VAL B CA 1
ATOM 1400 C C . VAL B 1 52 ? -14.945 -3.191 -14.555 1 96.5 52 VAL B C 1
ATOM 1402 O O . VAL B 1 52 ? -15.562 -3.975 -15.273 1 96.5 52 VAL B O 1
ATOM 1405 N N . GLY B 1 53 ? -15.516 -2.701 -13.438 1 95.62 53 GLY B N 1
ATOM 1406 C CA . GLY B 1 53 ? -16.969 -2.668 -13.312 1 95.62 53 GLY B CA 1
ATOM 1407 C C . GLY B 1 53 ? -17.484 -3.5 -12.156 1 95.62 53 GLY B C 1
ATOM 1408 O O . GLY B 1 53 ? -18.688 -3.537 -11.898 1 95.62 53 GLY B O 1
ATOM 1409 N N . GLU B 1 54 ? -16.578 -4.129 -11.414 1 96 54 GLU B N 1
ATOM 1410 C CA . GLU B 1 54 ? -17.016 -4.887 -10.242 1 96 54 GLU B CA 1
ATOM 1411 C C . GLU B 1 54 ? -17.328 -3.961 -9.07 1 96 54 GLU B C 1
ATOM 1413 O O . GLU B 1 54 ? -16.766 -2.869 -8.969 1 96 54 GLU B O 1
ATOM 1418 N N . SER B 1 55 ? -18.25 -4.383 -8.25 1 95.62 55 SER B N 1
ATOM 1419 C CA . SER B 1 55 ? -18.516 -3.623 -7.027 1 95.62 55 SER B CA 1
ATOM 1420 C C . SER B 1 55 ? -17.391 -3.797 -6.016 1 95.62 55 SER B C 1
ATOM 1422 O O . SER B 1 55 ? -16.688 -4.816 -6.02 1 95.62 55 SER B O 1
ATOM 1424 N N . ALA B 1 56 ? -17.219 -2.85 -5.164 1 95.56 56 ALA B N 1
ATOM 1425 C CA . ALA B 1 56 ? -16.219 -2.951 -4.105 1 95.56 56 ALA B CA 1
ATOM 1426 C C . ALA B 1 56 ? -16.516 -4.141 -3.191 1 95.56 56 ALA B C 1
ATOM 1428 O O . ALA B 1 56 ? -15.586 -4.816 -2.732 1 95.56 56 ALA B O 1
ATOM 1429 N N . ASP B 1 57 ? -17.781 -4.383 -2.982 1 94.38 57 ASP B N 1
ATOM 1430 C CA . ASP B 1 57 ? -18.172 -5.504 -2.141 1 94.38 57 ASP B CA 1
ATOM 1431 C C . ASP B 1 57 ? -17.75 -6.836 -2.758 1 94.38 57 ASP B C 1
ATOM 1433 O O . ASP B 1 57 ? -17.203 -7.699 -2.066 1 94.38 57 ASP B O 1
ATOM 1437 N N . SER B 1 58 ? -18 -7.004 -3.994 1 95.81 58 SER B N 1
ATOM 1438 C CA . SER B 1 58 ? -17.594 -8.219 -4.688 1 95.81 58 SER B CA 1
ATOM 1439 C C . SER B 1 58 ? -16.062 -8.352 -4.707 1 95.81 58 SER B C 1
ATOM 1441 O O . SER B 1 58 ? -15.539 -9.461 -4.586 1 95.81 58 SER B O 1
ATOM 1443 N N . ALA B 1 59 ? -15.422 -7.258 -4.859 1 97.56 59 ALA B N 1
ATOM 1444 C CA . ALA B 1 59 ? -13.961 -7.258 -4.879 1 97.56 59 ALA B CA 1
ATOM 1445 C C . ALA B 1 59 ? -13.391 -7.695 -3.533 1 97.56 59 ALA B C 1
ATOM 1447 O O . ALA B 1 59 ? -12.469 -8.508 -3.479 1 97.56 59 ALA B O 1
ATOM 1448 N N . THR B 1 60 ? -13.953 -7.188 -2.447 1 97.38 60 THR B N 1
ATOM 1449 C CA . THR B 1 60 ? -13.461 -7.551 -1.122 1 97.38 60 THR B CA 1
ATOM 1450 C C . THR B 1 60 ? -13.789 -9.008 -0.803 1 97.38 60 THR B C 1
ATOM 1452 O O . THR B 1 60 ? -13.023 -9.688 -0.113 1 97.38 60 THR B O 1
ATOM 1455 N N . ALA B 1 61 ? -14.891 -9.5 -1.303 1 97.19 61 ALA B N 1
ATOM 1456 C CA . ALA B 1 61 ? -15.234 -10.906 -1.145 1 97.19 61 ALA B CA 1
ATOM 1457 C C . ALA B 1 61 ? -14.195 -11.805 -1.825 1 97.19 61 ALA B C 1
ATOM 1459 O O . ALA B 1 61 ? -13.859 -12.867 -1.311 1 97.19 61 ALA B O 1
ATOM 1460 N N . LEU B 1 62 ? -13.758 -11.375 -2.98 1 97.75 62 LEU B N 1
ATOM 1461 C CA . LEU B 1 62 ? -12.727 -12.133 -3.686 1 97.75 62 LEU B CA 1
ATOM 1462 C C . LEU B 1 62 ? -11.422 -12.148 -2.898 1 97.75 62 LEU B C 1
ATOM 1464 O O . LEU B 1 62 ? -10.742 -13.172 -2.83 1 97.75 62 LEU B O 1
ATOM 1468 N N . VAL B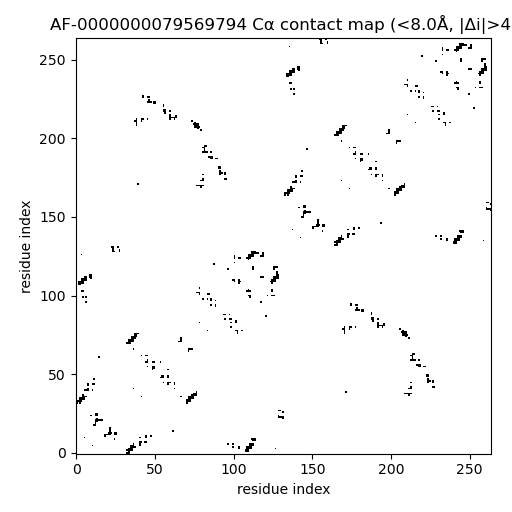 1 63 ? -11.078 -11.016 -2.309 1 98.5 63 VAL B N 1
ATOM 1469 C CA . VAL B 1 63 ? -9.891 -10.938 -1.467 1 98.5 63 VAL B CA 1
ATOM 1470 C C . VAL B 1 63 ? -10.016 -11.922 -0.304 1 98.5 63 VAL B C 1
ATOM 1472 O O . VAL B 1 63 ? -9.07 -12.648 0.009 1 98.5 63 VAL B O 1
ATOM 147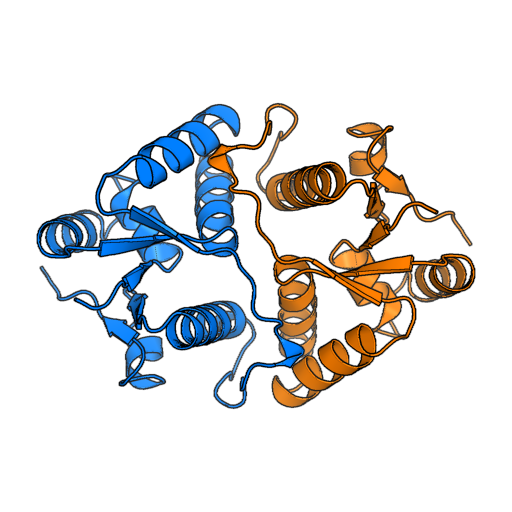5 N N . ARG B 1 64 ? -11.156 -11.953 0.321 1 98 64 ARG B N 1
ATOM 1476 C CA . ARG B 1 64 ? -11.406 -12.883 1.42 1 98 64 ARG B CA 1
ATOM 1477 C C . ARG B 1 64 ? -11.266 -14.328 0.959 1 98 64 ARG B C 1
ATOM 1479 O O . ARG B 1 64 ? -10.703 -15.156 1.674 1 98 64 ARG B O 1
ATOM 1486 N N . ALA B 1 65 ? -11.781 -14.602 -0.194 1 97.56 65 ALA B N 1
ATOM 1487 C CA . ALA B 1 65 ? -11.695 -15.953 -0.741 1 97.56 65 ALA B CA 1
ATOM 1488 C C . ALA B 1 65 ? -10.242 -16.375 -0.946 1 97.56 65 ALA B C 1
ATOM 1490 O O . ALA B 1 65 ? -9.883 -17.516 -0.686 1 97.56 65 ALA B O 1
ATOM 1491 N N . VAL B 1 66 ? -9.445 -15.477 -1.415 1 97.62 66 VAL B N 1
ATOM 1492 C CA . VAL B 1 66 ? -8.023 -15.75 -1.607 1 97.62 66 VAL B CA 1
ATOM 1493 C C . VAL B 1 66 ? -7.367 -16.031 -0.26 1 97.62 66 VAL B C 1
ATOM 1495 O O . VAL B 1 66 ? -6.621 -17 -0.114 1 97.62 66 VAL B O 1
ATOM 1498 N N . ARG B 1 67 ? -7.676 -15.219 0.714 1 97.44 67 ARG B N 1
ATOM 1499 C CA . ARG B 1 67 ? -7.07 -15.344 2.035 1 97.44 67 ARG B CA 1
ATOM 1500 C C . ARG B 1 67 ? -7.508 -16.625 2.723 1 97.44 67 ARG B C 1
ATOM 1502 O O . ARG B 1 67 ? -6.781 -17.172 3.559 1 97.44 67 ARG B O 1
ATOM 1509 N N . ASP B 1 68 ? -8.641 -17.078 2.377 1 95.75 68 ASP B N 1
ATOM 1510 C CA . ASP B 1 68 ? -9.195 -18.266 3.002 1 95.75 68 ASP B CA 1
ATOM 1511 C C . ASP B 1 68 ? -8.562 -19.531 2.416 1 95.75 68 ASP B C 1
ATOM 1513 O O . ASP B 1 68 ? -8.75 -20.625 2.951 1 95.75 68 ASP B O 1
ATOM 1517 N N . HIS B 1 69 ? -7.855 -19.391 1.349 1 93.94 69 HIS B N 1
ATOM 1518 C CA . HIS B 1 69 ? -7.121 -20.531 0.805 1 93.94 69 HIS B CA 1
ATOM 1519 C C . HIS B 1 69 ? -6.117 -21.062 1.816 1 93.94 69 HIS B C 1
ATOM 1521 O O . HIS B 1 69 ? -5.363 -20.297 2.42 1 93.94 69 HIS B O 1
ATOM 1527 N N . PRO B 1 70 ? -6.109 -22.359 2.117 1 92.88 70 PRO B N 1
ATOM 1528 C CA . PRO B 1 70 ? -5.273 -22.938 3.166 1 92.88 70 PRO B CA 1
ATOM 1529 C C . PRO B 1 70 ? -3.789 -22.625 2.982 1 92.88 70 PRO B C 1
ATOM 1531 O O . PRO B 1 70 ? -3.045 -22.547 3.963 1 92.88 70 PRO B O 1
ATOM 1534 N N . GLY B 1 71 ? -3.293 -22.375 1.808 1 94.94 71 GLY B N 1
ATOM 1535 C CA . GLY B 1 71 ? -1.889 -22.094 1.571 1 94.94 71 GLY B CA 1
ATOM 1536 C C . GLY B 1 71 ? -1.578 -20.609 1.591 1 94.94 71 GLY B C 1
ATOM 1537 O O . GLY B 1 71 ? -0.423 -20.203 1.431 1 94.94 71 GLY B O 1
ATOM 1538 N N . CYS B 1 72 ? -2.543 -19.828 1.911 1 97.88 72 CYS B N 1
ATOM 1539 C CA . CYS B 1 72 ? -2.361 -18.391 1.858 1 97.88 72 CYS B CA 1
ATOM 1540 C C . CYS B 1 72 ? -2.035 -17.828 3.238 1 97.88 72 CYS B C 1
ATOM 1542 O O . CYS B 1 72 ? -2.633 -18.234 4.234 1 97.88 72 CYS B O 1
ATOM 1544 N N . GLU B 1 73 ? -1.105 -16.938 3.305 1 98.19 73 GLU B N 1
ATOM 1545 C CA . GLU B 1 73 ? -0.778 -16.156 4.488 1 98.19 73 GLU B CA 1
ATOM 1546 C C . GLU B 1 73 ? -1.001 -14.664 4.242 1 98.19 73 GLU B C 1
ATOM 1548 O O . GLU B 1 73 ? -0.759 -14.172 3.139 1 98.19 73 GLU B O 1
ATOM 1553 N N . PHE B 1 74 ? -1.455 -14.055 5.273 1 98.62 74 PHE B N 1
ATOM 1554 C CA . PHE B 1 74 ? -1.539 -12.602 5.238 1 98.62 74 PHE B CA 1
ATOM 1555 C C . PHE B 1 74 ? -0.309 -11.969 5.879 1 98.62 74 PHE B C 1
ATOM 1557 O O . PHE B 1 74 ? 0 -12.242 7.039 1 98.62 74 PHE B O 1
ATOM 1564 N N . TRP B 1 75 ? 0.417 -11.203 5.109 1 98.75 75 TRP B N 1
ATOM 1565 C CA . TRP B 1 75 ? 1.542 -10.414 5.613 1 98.75 75 TRP B CA 1
ATOM 1566 C C . TRP B 1 75 ? 1.193 -8.938 5.668 1 98.75 75 TRP B C 1
ATOM 1568 O O . TRP B 1 75 ? 0.952 -8.312 4.633 1 98.75 75 TRP B O 1
ATOM 1578 N N . ALA B 1 76 ? 1.156 -8.352 6.883 1 98.75 76 ALA B N 1
ATOM 1579 C CA . ALA B 1 76 ? 1.011 -6.902 6.988 1 98.75 76 ALA B CA 1
ATOM 1580 C C . ALA B 1 76 ? 2.145 -6.184 6.262 1 98.75 76 ALA B C 1
ATOM 1582 O O . ALA B 1 76 ? 3.283 -6.656 6.25 1 98.75 76 ALA B O 1
ATOM 1583 N N . ASP B 1 77 ? 1.815 -5.066 5.59 1 98.69 77 ASP B N 1
ATOM 1584 C CA . ASP B 1 77 ? 2.895 -4.184 5.156 1 98.69 77 ASP B CA 1
ATOM 1585 C C . ASP B 1 77 ? 3.562 -3.506 6.348 1 98.69 77 ASP B C 1
ATOM 1587 O O . ASP B 1 77 ? 3.176 -2.402 6.738 1 98.69 77 ASP B O 1
ATOM 1591 N N . SER B 1 78 ? 4.602 -4.152 6.84 1 98.38 78 SER B N 1
ATOM 1592 C CA . SER B 1 78 ? 5.102 -3.766 8.156 1 98.38 78 SER B CA 1
ATOM 1593 C C . SER B 1 78 ? 6.48 -3.125 8.055 1 98.38 78 SER B C 1
ATOM 1595 O O . SER B 1 78 ? 7.059 -2.725 9.07 1 98.38 78 SER B O 1
ATOM 1597 N N . VAL B 1 79 ? 6.996 -3.072 6.836 1 98.38 79 VAL B N 1
ATOM 1598 C CA . VAL B 1 79 ? 8.305 -2.457 6.621 1 98.38 79 VAL B CA 1
ATOM 1599 C C . VAL B 1 79 ? 8.125 -1.041 6.078 1 98.38 79 VAL B C 1
ATOM 1601 O O . VAL B 1 79 ? 7.379 -0.825 5.121 1 98.38 79 VAL B O 1
ATOM 1604 N N . SER B 1 80 ? 8.758 -0.096 6.715 1 98.69 80 SER B N 1
ATOM 1605 C CA . SER B 1 80 ? 8.711 1.271 6.207 1 98.69 80 SER B CA 1
ATOM 1606 C C . SER B 1 80 ? 9.562 1.419 4.949 1 98.69 80 SER B C 1
ATOM 1608 O O . SER B 1 80 ? 10.633 0.825 4.844 1 98.69 80 SER B O 1
ATOM 1610 N N . TYR B 1 81 ? 9.062 2.221 4.02 1 98.38 81 TYR B N 1
ATOM 1611 C CA . TYR B 1 81 ? 9.875 2.561 2.855 1 98.38 81 TYR B CA 1
ATOM 1612 C C . TYR B 1 81 ? 11.203 3.178 3.279 1 98.38 81 TYR B C 1
ATOM 1614 O O . TYR B 1 81 ? 12.219 3.025 2.59 1 98.38 81 TYR 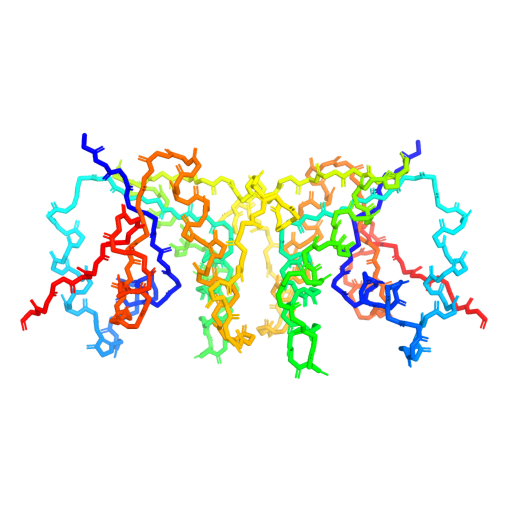B O 1
ATOM 1622 N N . GLY B 1 82 ? 11.203 3.828 4.418 1 97.5 82 GLY B N 1
ATOM 1623 C CA . GLY B 1 82 ? 12.406 4.473 4.926 1 97.5 82 GLY B CA 1
ATOM 1624 C C . GLY B 1 82 ? 13.477 3.484 5.34 1 97.5 82 GLY B C 1
ATOM 1625 O O . GLY B 1 82 ? 14.641 3.859 5.504 1 97.5 82 GLY B O 1
ATOM 1626 N N . ASP B 1 83 ? 13.133 2.25 5.5 1 96.62 83 ASP B N 1
ATOM 1627 C CA . ASP B 1 83 ? 14.062 1.235 5.98 1 96.62 83 ASP B CA 1
ATOM 1628 C C . ASP B 1 83 ? 14.539 0.345 4.832 1 96.62 83 ASP B C 1
ATOM 1630 O O . ASP B 1 83 ? 15.281 -0.613 5.055 1 96.62 83 ASP B O 1
ATOM 1634 N N . LEU B 1 84 ? 14.086 0.617 3.629 1 94.81 84 LEU B N 1
ATOM 1635 C CA . LEU B 1 84 ? 14.414 -0.226 2.484 1 94.81 84 LEU B CA 1
ATOM 1636 C C . LEU B 1 84 ? 15.539 0.387 1.661 1 94.81 84 LEU B C 1
ATOM 1638 O O . LEU B 1 84 ? 15.719 1.608 1.651 1 94.81 84 LEU B O 1
ATOM 1642 N N . ASP B 1 85 ? 16.281 -0.505 1.07 1 89.56 85 ASP B N 1
ATOM 1643 C CA . ASP B 1 85 ? 17.25 -0.098 0.061 1 89.56 85 ASP B CA 1
ATOM 1644 C C . ASP B 1 85 ? 16.625 -0.088 -1.332 1 89.56 85 ASP B C 1
ATOM 1646 O O . ASP B 1 85 ? 16.422 -1.145 -1.935 1 89.56 85 ASP B O 1
ATOM 1650 N N . LEU B 1 86 ? 16.375 1.127 -1.785 1 88.81 86 LEU B N 1
ATOM 1651 C CA . LEU B 1 86 ? 15.688 1.242 -3.072 1 88.81 86 LEU B CA 1
ATOM 1652 C C . LEU B 1 86 ? 16.641 1.79 -4.137 1 88.81 86 LEU B C 1
ATOM 1654 O O . LEU B 1 86 ? 16.188 2.391 -5.117 1 88.81 86 LEU B O 1
ATOM 1658 N N . ARG B 1 87 ? 17.922 1.604 -4.027 1 80.5 87 ARG B N 1
ATOM 1659 C CA . ARG B 1 87 ? 18.906 2.162 -4.941 1 80.5 87 ARG B CA 1
ATOM 1660 C C . ARG B 1 87 ? 18.75 1.586 -6.344 1 80.5 87 ARG B C 1
ATOM 1662 O O . ARG B 1 87 ? 19.172 2.205 -7.324 1 80.5 87 ARG B O 1
ATOM 1669 N N . SER B 1 88 ? 18.156 0.441 -6.449 1 80.69 88 SER B N 1
ATOM 1670 C CA . SER B 1 88 ? 18.016 -0.207 -7.75 1 80.69 88 SER B CA 1
ATOM 1671 C C . SER B 1 88 ? 16.812 0.344 -8.508 1 80.69 88 SER B C 1
ATOM 1673 O O . SER B 1 88 ? 16.641 0.073 -9.695 1 80.69 88 SER B O 1
ATOM 1675 N N . VAL B 1 89 ? 16.016 1.161 -7.848 1 90.25 89 VAL B N 1
ATOM 1676 C CA . VAL B 1 89 ? 14.812 1.731 -8.461 1 90.25 89 VAL B CA 1
ATOM 1677 C C . VAL B 1 89 ? 15.211 2.828 -9.445 1 90.25 89 VAL B C 1
ATOM 1679 O O . VAL B 1 89 ? 15.875 3.795 -9.07 1 90.25 89 VAL B O 1
ATOM 1682 N N . ARG B 1 90 ? 14.805 2.641 -10.703 1 87.44 90 ARG B N 1
ATOM 1683 C CA . ARG B 1 90 ? 15.172 3.58 -11.758 1 87.44 90 ARG B CA 1
ATOM 1684 C C . ARG B 1 90 ? 14.008 4.496 -12.109 1 87.44 90 ARG B C 1
ATOM 1686 O O . ARG B 1 90 ? 14.195 5.559 -12.703 1 87.44 90 ARG B O 1
ATOM 1693 N N . GLY B 1 91 ? 12.812 4.062 -11.82 1 91.56 91 GLY B N 1
ATOM 1694 C CA . GLY B 1 91 ? 11.609 4.832 -12.094 1 91.56 91 GLY B CA 1
ATOM 1695 C C . GLY B 1 91 ? 10.477 4.531 -11.125 1 91.56 91 GLY B C 1
ATOM 1696 O O . GLY B 1 91 ? 10.523 3.531 -10.406 1 91.56 91 GLY B O 1
ATOM 1697 N N . HIS B 1 92 ? 9.484 5.395 -11.195 1 92.75 92 HIS B N 1
ATOM 1698 C CA . HIS B 1 92 ? 8.406 5.34 -10.211 1 92.75 92 HIS B CA 1
ATOM 1699 C C . HIS B 1 92 ? 7.602 4.051 -10.344 1 92.75 92 HIS B C 1
ATOM 1701 O O . HIS B 1 92 ? 7 3.588 -9.375 1 92.75 92 HIS B O 1
ATOM 1707 N N . ARG B 1 93 ? 7.723 3.404 -11.5 1 92.5 93 ARG B N 1
ATOM 1708 C CA . ARG B 1 93 ? 6.941 2.193 -11.734 1 92.5 93 ARG B CA 1
ATOM 1709 C C . ARG B 1 93 ? 7.547 1.001 -11 1 92.5 93 ARG B C 1
ATOM 1711 O O . ARG B 1 93 ? 6.887 -0.02 -10.812 1 92.5 93 ARG B O 1
ATOM 1718 N N . GLN B 1 94 ? 8.781 1.074 -10.586 1 93.44 94 GLN B N 1
ATOM 1719 C CA . GLN B 1 94 ? 9.477 -0.029 -9.93 1 93.44 94 GLN B CA 1
ATOM 1720 C C . GLN B 1 94 ? 9.391 0.089 -8.414 1 93.44 94 GLN B C 1
ATOM 1722 O O . GLN B 1 94 ? 9.781 -0.83 -7.688 1 93.44 94 GLN B O 1
ATOM 1727 N N . VAL B 1 95 ? 8.828 1.155 -7.922 1 96.5 95 VAL B N 1
ATOM 1728 C CA . VAL B 1 95 ? 8.852 1.468 -6.496 1 96.5 95 VAL B CA 1
ATOM 1729 C C . VAL B 1 95 ? 8.094 0.392 -5.723 1 96.5 95 VAL B C 1
ATOM 1731 O O . VAL B 1 95 ? 8.609 -0.162 -4.75 1 96.5 95 VAL B O 1
ATOM 1734 N N . THR B 1 96 ? 6.918 0.034 -6.223 1 96.88 96 THR B N 1
ATOM 1735 C CA . THR B 1 96 ? 6.09 -0.923 -5.496 1 96.88 96 THR B CA 1
ATOM 1736 C C . THR B 1 96 ? 6.719 -2.314 -5.531 1 96.88 96 THR B C 1
ATOM 1738 O O . THR B 1 96 ? 6.73 -3.02 -4.52 1 96.88 96 THR B O 1
ATOM 1741 N N . ASP B 1 97 ? 7.305 -2.598 -6.602 1 95.06 97 ASP B N 1
ATOM 1742 C CA . ASP B 1 97 ? 7.949 -3.902 -6.727 1 95.06 97 ASP B CA 1
ATOM 1743 C C . ASP B 1 97 ? 9.148 -4.016 -5.793 1 95.06 97 ASP B C 1
ATOM 1745 O O . ASP B 1 97 ? 9.375 -5.062 -5.184 1 95.06 97 ASP B O 1
ATOM 1749 N N . ALA B 1 98 ? 9.883 -2.979 -5.766 1 95.5 98 ALA B N 1
ATOM 1750 C CA . ALA B 1 98 ? 11.031 -2.957 -4.855 1 95.5 98 ALA B CA 1
ATOM 1751 C C . ALA B 1 98 ? 10.578 -3.109 -3.406 1 95.5 98 ALA B C 1
ATOM 1753 O O . ALA B 1 98 ? 11.203 -3.84 -2.631 1 95.5 98 ALA B O 1
ATOM 1754 N N . TYR B 1 99 ? 9.508 -2.473 -3.08 1 97.69 99 TYR B N 1
ATOM 1755 C CA . TYR B 1 99 ? 8.977 -2.596 -1.727 1 97.69 99 TYR B CA 1
ATOM 1756 C C . TYR B 1 99 ? 8.57 -4.035 -1.43 1 97.69 99 TYR B C 1
ATOM 1758 O O . TYR B 1 99 ? 8.93 -4.586 -0.385 1 97.69 99 TYR B O 1
ATOM 1766 N N . LEU B 1 100 ? 7.809 -4.609 -2.344 1 97.94 100 LEU B N 1
ATOM 1767 C CA . LEU B 1 100 ? 7.316 -5.969 -2.156 1 97.94 100 LEU B CA 1
ATOM 1768 C C . LEU B 1 100 ? 8.477 -6.953 -2.025 1 97.94 100 LEU B C 1
ATOM 1770 O O . LEU B 1 100 ? 8.398 -7.902 -1.243 1 97.94 100 LEU B O 1
ATOM 1774 N N . THR B 1 101 ? 9.523 -6.719 -2.785 1 96.81 101 THR B N 1
ATOM 1775 C CA . THR B 1 101 ? 10.719 -7.547 -2.67 1 96.81 101 THR B CA 1
ATOM 1776 C C . THR B 1 101 ? 11.336 -7.414 -1.281 1 96.81 101 THR B C 1
ATOM 1778 O O . THR B 1 101 ? 11.711 -8.414 -0.663 1 96.81 101 THR B O 1
ATOM 1781 N N . GLY B 1 102 ? 11.43 -6.176 -0.815 1 96.62 102 GLY B N 1
ATOM 1782 C CA . GLY B 1 102 ? 11.945 -5.934 0.523 1 96.62 102 GLY B CA 1
ATOM 1783 C C . GLY B 1 102 ? 11.094 -6.559 1.612 1 96.62 102 GLY B C 1
ATOM 1784 O O . GLY B 1 102 ? 11.625 -7.141 2.562 1 96.62 102 GLY B O 1
ATOM 1785 N N . LEU B 1 103 ? 9.773 -6.43 1.488 1 98.06 103 LEU B N 1
ATOM 1786 C CA . LEU B 1 103 ? 8.867 -7.031 2.461 1 98.06 103 LEU B CA 1
ATOM 1787 C C . LEU B 1 103 ? 9.016 -8.547 2.479 1 98.06 103 LEU B C 1
ATOM 1789 O O . LEU B 1 103 ? 9.102 -9.156 3.549 1 98.06 103 LEU B O 1
ATOM 1793 N N . ALA B 1 104 ? 9.031 -9.156 1.276 1 97.69 104 ALA B N 1
ATOM 1794 C CA . ALA B 1 104 ? 9.195 -10.602 1.183 1 97.69 104 ALA B CA 1
ATOM 1795 C C . ALA B 1 104 ? 10.484 -11.055 1.866 1 97.69 104 ALA B C 1
ATOM 1797 O O . ALA B 1 104 ? 10.484 -12.008 2.643 1 97.69 104 ALA B O 1
ATOM 1798 N N . ARG B 1 105 ? 11.539 -10.312 1.648 1 96.38 105 ARG B N 1
ATOM 1799 C CA . ARG B 1 105 ? 12.82 -10.633 2.268 1 96.38 105 ARG B CA 1
ATOM 1800 C C . ARG B 1 105 ? 12.734 -10.547 3.787 1 96.38 105 ARG B C 1
ATOM 1802 O O . ARG B 1 105 ? 13.227 -11.43 4.496 1 96.38 105 ARG B O 1
ATOM 1809 N N . ALA B 1 106 ? 12.156 -9.516 4.27 1 96.81 106 ALA B N 1
ATOM 1810 C CA . ALA B 1 106 ? 12.016 -9.305 5.707 1 96.81 106 ALA B CA 1
ATOM 1811 C C . ALA B 1 106 ? 11.219 -10.438 6.355 1 96.81 106 ALA B C 1
ATOM 1813 O O . ALA B 1 106 ? 11.453 -10.781 7.512 1 96.81 106 ALA B O 1
ATOM 1814 N N . MET B 1 107 ? 10.328 -11.023 5.602 1 97.31 107 MET B N 1
ATOM 1815 C CA . MET B 1 107 ? 9.461 -12.086 6.113 1 97.31 107 MET B CA 1
ATOM 1816 C C . MET B 1 107 ? 10.07 -13.461 5.855 1 97.31 107 MET B C 1
ATOM 1818 O O . MET B 1 107 ? 9.469 -14.484 6.18 1 97.31 107 MET B O 1
ATOM 1822 N N . GLY B 1 108 ? 11.273 -13.461 5.254 1 96.5 108 GLY B N 1
ATOM 1823 C CA . GLY B 1 108 ? 11.961 -14.711 4.973 1 96.5 108 GLY B CA 1
ATOM 1824 C C . GLY B 1 108 ? 11.43 -15.422 3.742 1 96.5 108 GLY B C 1
ATOM 1825 O O . GLY B 1 108 ? 11.609 -16.625 3.59 1 96.5 108 GLY B O 1
ATOM 1826 N N . GLY B 1 109 ? 10.711 -14.688 2.891 1 97.25 109 GLY B N 1
ATOM 1827 C CA . GLY B 1 109 ? 10.156 -15.25 1.669 1 97.25 109 GLY B CA 1
ATOM 1828 C C . GLY B 1 109 ? 10.75 -14.641 0.412 1 97.25 109 GLY B C 1
ATOM 1829 O O . GLY B 1 109 ? 11.867 -14.109 0.441 1 97.25 109 GLY B O 1
ATOM 1830 N N . VAL B 1 110 ? 10.039 -14.828 -0.684 1 97.12 110 VAL B N 1
ATOM 1831 C CA . VAL B 1 110 ? 10.43 -14.289 -1.981 1 97.12 110 VAL B CA 1
ATOM 1832 C C . VAL B 1 110 ? 9.227 -13.641 -2.652 1 97.12 110 VAL B C 1
ATOM 1834 O O . VAL B 1 110 ? 8.078 -13.891 -2.271 1 97.12 110 VAL B O 1
ATOM 1837 N N . LEU B 1 111 ? 9.516 -12.781 -3.59 1 97.69 111 LEU B N 1
ATOM 1838 C CA . LEU B 1 111 ? 8.453 -12.164 -4.379 1 97.69 111 LEU B CA 1
ATOM 1839 C C . LEU B 1 111 ? 8.148 -13 -5.621 1 97.69 111 LEU B C 1
ATOM 1841 O O . LEU B 1 111 ? 9.055 -13.328 -6.387 1 97.69 111 LEU B O 1
ATOM 1845 N N . ALA B 1 112 ? 6.906 -13.391 -5.762 1 98.06 112 ALA B N 1
ATOM 1846 C CA . ALA B 1 112 ? 6.457 -14.039 -6.992 1 98.06 112 ALA B CA 1
ATOM 1847 C C . ALA B 1 112 ? 5.969 -13.016 -8.008 1 98.06 112 ALA B C 1
ATOM 1849 O O . ALA B 1 112 ? 5.09 -12.203 -7.711 1 98.06 112 ALA B O 1
ATOM 1850 N N . THR B 1 113 ? 6.5 -13.062 -9.188 1 97.5 113 THR B N 1
ATOM 1851 C CA . THR B 1 113 ? 6.18 -12.062 -10.211 1 97.5 113 THR B CA 1
ATOM 1852 C C . THR B 1 113 ? 6.191 -12.688 -11.602 1 97.5 113 THR B C 1
ATOM 1854 O O . THR B 1 113 ? 6.711 -13.789 -11.789 1 97.5 113 THR B O 1
ATOM 1857 N N . LEU B 1 114 ? 5.543 -12 -12.516 1 96.25 114 LEU B N 1
ATOM 1858 C CA . LEU B 1 114 ? 5.562 -12.367 -13.93 1 96.25 114 LEU B CA 1
ATOM 1859 C C . LEU B 1 114 ? 6.578 -11.523 -14.695 1 96.25 114 LEU B C 1
ATOM 1861 O O . LEU B 1 114 ? 6.844 -11.781 -15.875 1 96.25 114 LEU B O 1
ATOM 1865 N N . ASP B 1 115 ? 7.18 -10.562 -14 1 93.25 115 ASP B N 1
ATOM 1866 C CA . ASP B 1 115 ? 8.039 -9.578 -14.656 1 93.25 115 ASP B CA 1
ATOM 1867 C C . ASP B 1 115 ? 9.492 -10.047 -14.68 1 93.25 115 ASP B C 1
ATOM 1869 O O . ASP B 1 115 ? 10.156 -10.078 -13.641 1 93.25 115 ASP B O 1
ATOM 1873 N N . GLU B 1 116 ? 10.055 -10.227 -15.797 1 92.56 116 GLU B N 1
ATOM 1874 C CA . GLU B 1 116 ? 11.422 -10.703 -15.953 1 92.56 116 GLU B CA 1
ATOM 1875 C C . GLU B 1 116 ? 12.43 -9.648 -15.508 1 92.56 116 GLU B C 1
ATOM 1877 O O . GLU B 1 116 ? 13.508 -9.977 -15.008 1 92.56 116 GLU B O 1
ATOM 1882 N N . GLY B 1 117 ? 12.078 -8.43 -15.695 1 90.12 117 GLY B N 1
ATOM 1883 C CA . GLY B 1 117 ? 12.945 -7.348 -15.273 1 90.12 117 GLY B CA 1
ATOM 1884 C C . GLY B 1 117 ? 13.164 -7.305 -13.766 1 90.12 117 GLY B C 1
ATOM 1885 O O . GLY B 1 117 ? 14.297 -7.152 -13.305 1 90.12 117 GLY B O 1
ATOM 1886 N N . ILE B 1 118 ? 12.109 -7.531 -13.055 1 89.62 118 ILE B N 1
ATOM 1887 C CA . ILE B 1 118 ? 12.195 -7.57 -11.594 1 89.62 118 ILE B CA 1
ATOM 1888 C C . ILE B 1 118 ? 13.023 -8.773 -11.164 1 89.62 118 ILE B C 1
ATOM 1890 O O . ILE B 1 118 ? 13.875 -8.664 -10.273 1 89.62 118 ILE B O 1
ATOM 1894 N N . ALA B 1 119 ? 12.797 -9.883 -11.773 1 91.19 119 ALA B N 1
ATOM 1895 C CA . ALA B 1 119 ? 13.516 -11.109 -11.43 1 91.19 119 ALA B CA 1
ATOM 1896 C C . ALA B 1 119 ? 15.016 -10.945 -11.648 1 91.19 119 ALA B C 1
ATOM 1898 O O . ALA B 1 119 ? 15.82 -11.414 -10.844 1 91.19 119 ALA B O 1
ATOM 1899 N N . ALA B 1 120 ? 15.352 -10.266 -12.68 1 89.38 120 ALA B N 1
ATOM 1900 C CA . ALA B 1 120 ? 16.75 -10.039 -13 1 89.38 120 ALA B CA 1
ATOM 1901 C C . ALA B 1 120 ? 17.406 -9.094 -11.992 1 89.38 120 ALA B C 1
ATOM 1903 O O . ALA B 1 120 ? 18.578 -9.25 -11.648 1 89.38 120 ALA B O 1
ATOM 1904 N N . ALA B 1 121 ? 16.609 -8.148 -11.531 1 87.12 121 ALA B N 1
ATOM 1905 C CA . ALA B 1 121 ? 17.125 -7.129 -10.617 1 87.12 121 ALA B CA 1
ATOM 1906 C C . ALA B 1 121 ? 17.312 -7.691 -9.211 1 87.12 121 ALA B C 1
ATOM 1908 O O . ALA B 1 121 ? 18.172 -7.215 -8.461 1 87.12 121 ALA B O 1
ATOM 1909 N N . TYR B 1 122 ? 16.5 -8.75 -8.898 1 89.94 122 TYR B N 1
ATOM 1910 C CA . TYR B 1 122 ? 16.547 -9.32 -7.555 1 89.94 122 TYR B CA 1
ATOM 1911 C C . TYR B 1 122 ? 16.594 -10.844 -7.609 1 89.94 122 TYR B C 1
ATOM 1913 O O . TYR B 1 122 ? 15.734 -11.523 -7.059 1 89.94 122 TYR B O 1
ATOM 1921 N N . PRO B 1 123 ? 17.578 -11.445 -8.094 1 86.38 123 PRO B N 1
ATOM 1922 C CA . PRO B 1 123 ? 17.641 -12.883 -8.383 1 86.38 123 PRO B CA 1
ATOM 1923 C C . PRO B 1 123 ? 17.5 -13.742 -7.129 1 86.38 123 PRO B C 1
ATOM 1925 O O . PRO B 1 123 ? 16.953 -14.844 -7.191 1 86.38 123 PRO B O 1
ATOM 1928 N N . ASP B 1 124 ? 17.844 -13.234 -5.973 1 89.38 124 ASP B N 1
ATOM 1929 C CA . ASP B 1 124 ? 17.828 -14.062 -4.77 1 89.38 124 ASP B CA 1
ATOM 1930 C C . ASP B 1 124 ? 16.547 -13.836 -3.963 1 89.38 124 ASP B C 1
ATOM 1932 O O . ASP B 1 124 ? 16.312 -14.516 -2.959 1 89.38 124 ASP B O 1
ATOM 1936 N N . SER B 1 125 ? 15.766 -12.914 -4.434 1 92.12 125 SER B N 1
ATOM 1937 C CA . SER B 1 125 ? 14.633 -12.539 -3.605 1 92.12 125 SER B CA 1
ATOM 1938 C C . SER B 1 125 ? 13.328 -12.578 -4.398 1 92.12 125 SER B C 1
ATOM 1940 O O . SER B 1 125 ? 12.281 -12.148 -3.908 1 92.12 125 SER B O 1
ATOM 1942 N N . VAL B 1 126 ? 13.461 -13.078 -5.637 1 92.62 126 VAL B N 1
ATOM 1943 C CA . VAL B 1 126 ? 12.297 -13.055 -6.516 1 92.62 126 VAL B CA 1
ATOM 1944 C C . VAL B 1 126 ? 12.141 -14.406 -7.207 1 92.62 126 VAL B C 1
ATOM 1946 O O . VAL B 1 126 ? 13.133 -15.031 -7.586 1 92.62 126 VAL B O 1
ATOM 1949 N N . ALA B 1 127 ? 10.938 -14.867 -7.289 1 93.12 127 ALA B N 1
ATOM 1950 C CA . ALA B 1 127 ? 10.578 -16.078 -8.039 1 93.12 127 ALA B CA 1
ATOM 1951 C C . ALA B 1 127 ?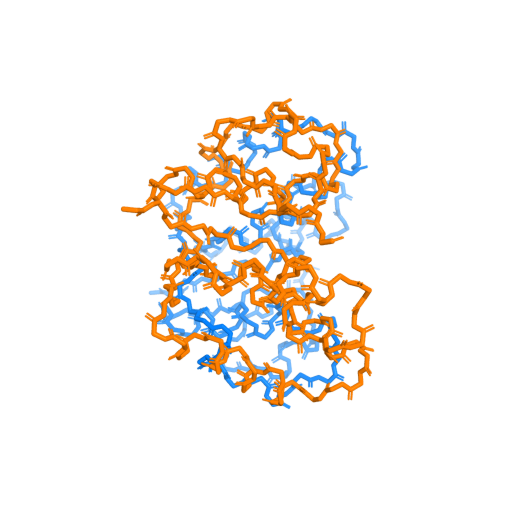 9.742 -15.719 -9.266 1 93.12 127 ALA B C 1
ATOM 1953 O O . ALA B 1 127 ? 8.609 -15.258 -9.148 1 93.12 127 ALA B O 1
ATOM 1954 N N . LEU B 1 128 ? 10.367 -15.914 -10.406 1 94.62 128 LEU B N 1
ATOM 1955 C CA . LEU B 1 128 ? 9.641 -15.734 -11.656 1 94.62 128 LEU B CA 1
ATOM 1956 C C . LEU B 1 128 ? 8.727 -16.922 -11.93 1 94.62 128 LEU B C 1
ATOM 1958 O O . LEU B 1 128 ? 9.148 -18.078 -11.836 1 94.62 128 LEU B O 1
ATOM 1962 N N . LEU B 1 129 ? 7.453 -16.594 -12.164 1 95.44 129 LEU B N 1
ATOM 1963 C CA . LEU B 1 129 ? 6.559 -17.688 -12.531 1 95.44 129 LEU B CA 1
ATOM 1964 C C . LEU B 1 129 ? 7.027 -18.375 -13.812 1 95.44 129 LEU B C 1
ATOM 1966 O O . LEU B 1 129 ? 7.316 -17.703 -14.805 1 95.44 129 LEU B O 1
ATOM 1970 N N . PRO B 1 130 ? 7.164 -19.625 -13.773 1 92.75 130 PRO B N 1
ATOM 1971 C CA . PRO B 1 130 ? 7.598 -20.328 -14.984 1 92.75 130 PRO B CA 1
ATOM 1972 C C . PRO B 1 130 ? 6.578 -20.25 -16.109 1 92.75 130 PRO B C 1
ATOM 1974 O O . PRO B 1 130 ? 5.379 -20.109 -15.859 1 92.75 130 PRO B O 1
ATOM 1977 N N . PRO B 1 131 ? 7.113 -20.188 -17.375 1 88.62 131 PRO B N 1
ATOM 1978 C CA . PRO B 1 131 ? 6.172 -20.219 -18.5 1 88.62 131 PRO B CA 1
ATOM 1979 C C . PRO B 1 131 ? 5.355 -21.516 -18.547 1 88.62 131 PRO B C 1
ATOM 1981 O O . PRO B 1 131 ? 5.734 -22.516 -17.938 1 88.62 131 PRO B O 1
ATOM 1984 N N . VAL B 1 132 ? 4.109 -21.391 -19.078 1 85.19 132 VAL B N 1
ATOM 1985 C CA . VAL B 1 132 ? 3.287 -22.578 -19.281 1 85.19 132 VAL B CA 1
ATOM 1986 C C . VAL B 1 132 ? 3.393 -23.047 -20.734 1 85.19 132 VAL B C 1
ATOM 1988 O O . VAL B 1 132 ? 3.574 -22.219 -21.641 1 85.19 132 VAL B O 1
#

Foldseek 3Di:
DFAAEEAQLLVLLCQPVPDPCVVLSVVQVVPDQAYEYEPVSLVSQLVVCVVVPHDSVVSVVSVVVQCPPPRYDYDYLPDDPVNFDPVLDPDPVCSVVSSSLVSSVVVRHAYEDCDPVSCVSPVPRHDHRDDD/DFAAEEAQLLVLLCQPVPDPCVVLSVVQVVPDQAYEYEPVSLVSQLVVCVVVPHDSVVSVVSVVVQCPPPRYDYDYLPDDPVNFDPVLDPDPVCSVVSSSLVSSVVVRHAYEDCDPVSCVSPVPRHDHRDDD

Organism: NCBI:txid1891644

pLDDT: mean 95.15, std 3.98, range [76.62, 98.88]

Sequence (264 aa):
MTTALLDANVLIALTVIEHEHHERASSWITVVERFAVCPIVEGALVRFLVRVGESADSATALVRAVRDHPGCEFWADSVSYGDLDLRSVRGHRQVTDAYLTGLARAMGGVLATLDEGIAAAYPDSVALLPPVMTTALLDANVLIALTVIEHEHHERASSWITVVERFAVCPIVEGALVRFLVRVGESADSATALVRAVRDHPGCEFWADSVSYGDLDLRSVRGHRQVTDAYLTGLARAMGGVLATLDEGIAAAYPDSVALLPPV

Secondary structure (DSSP, 8-state):
---EEE-HHHHHHHH-TTSTTHHHHHHHHTT-S-EEE-HHHHHHHHHHHHHTT--HHHHHHHHHHHHTSTTEEE--B-S-GGGS--TT--SGGGHHHHHHHHHHHHTT-EEEES-HHHHHH-TTTEEEPPP-/---EEE-HHHHHHHH-TTSTTHHHHHHHHTT-S-EEE-HHHHHHHHHHHHHTT--HHHHHHHHHHHHTSTTEEE--B-S-GGGS--TT--SGGGHHHHHHHHHHHHTT-EEEES-HHHHHH-TTTEEEPPP-

InterPro domains:
  IPR002716 PIN domain [PF01850] (5-120)
  IPR006226 PIN domain toxin [TIGR00028] (3-123)
  IPR022907 VapC family [MF_00265] (4-129)
  IPR029060 PIN-like domain superfamily [SSF88723] (1-120)